Protein AF-A0A7C5TNS1-F1 (afdb_monomer_lite)

Secondary structure (DSSP, 8-state):
--HHHHHHHHHHHHHHT-HHHHHHHHHHHHHHS-GGG-STT-HHHHHHHHHHHHHHHHTT-HHHHHHHHHHHHHH-TT-HHHHHHHHHHHHHTT-HHHHHHHHHHHHHHHHHS-TTTGGG-GGGSHHHHHHIIIIIHHHHHHH-TTHHHHHHHHHHHHHHSTT-HHHHHHHHHHHHHHHHHHHHHHHHHTSS----------------

Foldseek 3Di:
DDLVVLLVQLVVCLVVVVLVSSVVSLVVNVVVQDPVNCALVNLSNLSSLLSVLSSCVSVVVLVSSVVSLVSSCVRPVLQQSSLVSQLVSCVVVVNLVSNLVSLLSNLVSLVVDDPVCLVSHPCSDPVNNCCSLPPSNLVSLVSDPCNVVVLVVLVVVCVVVPPPVSSVSNNVSSVVSVVVVVVVVVVVVPPPDDDDDDDDDDDDDDDD

Radius of gyration: 25.77 Å; chains: 1; bounding box: 95×26×64 Å

Sequence (208 aa):
MDVSANLDTAQLYLNTGLLERAAEYLDAVEEAVPEEARGAANAEWLRWLALRARLDLMREDRAACAARIGEGLALAPQHVDLLFLRTLIYWDCARPDEMFVSLLAYLGAVAATPPGEASRYEYASPAVVRDALETLLPAAYRAAPSRAAFREAVEQAARRARGNELFATVLALLERIDRAEAEKGEADGTGGAAAVSGNAAGGDGEDG

Structure (mmCIF, N/CA/C/O backbone):
data_AF-A0A7C5TNS1-F1
#
_entry.id   AF-A0A7C5TNS1-F1
#
loop_
_atom_site.group_PDB
_atom_site.id
_atom_site.type_symbol
_atom_site.label_atom_id
_atom_site.label_alt_id
_atom_site.label_comp_id
_atom_site.label_asym_id
_atom_site.label_entity_id
_atom_site.label_seq_id
_atom_site.pdbx_PDB_ins_code
_atom_site.Cartn_x
_atom_site.Cartn_y
_atom_site.Cartn_z
_atom_site.occupancy
_atom_site.B_iso_or_equiv
_atom_site.auth_seq_id
_atom_site.auth_comp_id
_atom_site.auth_asym_id
_atom_site.auth_atom_id
_atom_site.pdbx_PDB_model_num
ATOM 1 N N . MET A 1 1 ? 17.279 3.022 -23.909 1.00 71.50 1 MET A N 1
ATOM 2 C CA . MET A 1 1 ? 16.071 3.677 -23.372 1.00 71.50 1 MET A CA 1
ATOM 3 C C . MET A 1 1 ? 16.353 3.987 -21.912 1.00 71.50 1 MET A C 1
ATOM 5 O O . MET A 1 1 ? 16.981 3.154 -21.274 1.00 71.50 1 MET A O 1
ATOM 9 N N . ASP A 1 2 ? 15.998 5.173 -21.423 1.00 91.44 2 ASP A N 1
ATOM 10 C CA . ASP A 1 2 ? 16.212 5.540 -20.018 1.00 91.44 2 ASP A CA 1
ATOM 11 C C . ASP A 1 2 ? 14.988 5.108 -19.195 1.00 91.44 2 ASP A C 1
ATOM 13 O O . ASP A 1 2 ? 13.912 5.698 -19.312 1.00 91.44 2 ASP A O 1
ATOM 17 N N . VAL A 1 3 ? 15.142 4.021 -18.434 1.00 94.81 3 VAL A N 1
ATOM 18 C CA . VAL A 1 3 ? 14.065 3.415 -17.638 1.00 94.81 3 VAL A CA 1
ATOM 19 C C . VAL A 1 3 ? 13.592 4.376 -16.547 1.00 94.81 3 VAL A C 1
ATOM 21 O O . VAL A 1 3 ? 12.390 4.618 -16.426 1.00 94.81 3 VAL A O 1
ATOM 24 N N . SER A 1 4 ? 14.524 4.979 -15.806 1.00 94.81 4 SER A N 1
ATOM 25 C CA . SER A 1 4 ? 14.220 5.934 -14.739 1.00 94.81 4 SER A CA 1
ATOM 26 C C . SER A 1 4 ? 13.422 7.132 -15.258 1.00 94.81 4 SER A C 1
ATOM 28 O O . SER A 1 4 ? 12.390 7.478 -14.679 1.00 94.81 4 SER A O 1
ATOM 30 N N . ALA A 1 5 ? 13.841 7.733 -16.377 1.00 96.00 5 ALA A N 1
ATOM 31 C CA . ALA A 1 5 ? 13.141 8.879 -16.960 1.00 96.00 5 ALA A CA 1
ATOM 32 C C . ALA A 1 5 ? 11.714 8.531 -17.424 1.00 96.00 5 ALA A C 1
ATOM 34 O O . ALA A 1 5 ? 10.786 9.336 -17.276 1.00 96.00 5 ALA A O 1
ATOM 35 N N . ASN A 1 6 ? 11.512 7.321 -17.956 1.00 97.12 6 ASN A N 1
ATOM 36 C CA . ASN A 1 6 ? 10.182 6.858 -18.342 1.00 97.12 6 ASN A CA 1
ATOM 37 C C . ASN A 1 6 ? 9.279 6.618 -17.126 1.00 97.12 6 ASN A C 1
ATOM 39 O O . ASN A 1 6 ? 8.108 6.989 -17.168 1.00 97.12 6 ASN A O 1
ATOM 43 N N . LEU A 1 7 ? 9.812 6.066 -16.031 1.00 97.56 7 LEU A N 1
ATOM 44 C CA . LEU A 1 7 ? 9.066 5.891 -14.778 1.00 97.56 7 LEU A CA 1
ATOM 45 C C . LEU A 1 7 ? 8.670 7.235 -14.154 1.00 97.56 7 LEU A C 1
ATOM 47 O O . LEU A 1 7 ? 7.531 7.393 -13.714 1.00 97.56 7 LEU A O 1
ATOM 51 N N . ASP A 1 8 ? 9.569 8.222 -14.164 1.00 96.62 8 ASP A N 1
ATOM 52 C CA . ASP A 1 8 ? 9.268 9.584 -13.706 1.00 96.62 8 ASP A CA 1
ATOM 53 C C . ASP A 1 8 ? 8.165 10.238 -14.550 1.00 96.62 8 ASP A C 1
ATOM 55 O O . ASP A 1 8 ? 7.247 10.870 -14.021 1.00 96.62 8 ASP A O 1
ATOM 59 N N . THR A 1 9 ? 8.209 10.035 -15.868 1.00 97.56 9 THR A N 1
ATOM 60 C CA . THR A 1 9 ? 7.196 10.562 -16.791 1.00 97.56 9 THR A CA 1
ATOM 61 C C . THR A 1 9 ? 5.844 9.868 -16.604 1.00 97.56 9 THR A C 1
ATOM 63 O O . THR A 1 9 ? 4.811 10.536 -16.520 1.00 97.56 9 THR A O 1
ATOM 66 N N . ALA A 1 10 ? 5.830 8.540 -16.462 1.00 98.00 10 ALA A N 1
ATOM 67 C CA . ALA A 1 10 ? 4.616 7.780 -16.175 1.00 98.00 10 ALA A CA 1
ATOM 68 C C . ALA A 1 10 ? 3.966 8.233 -14.860 1.00 98.00 10 ALA A C 1
ATOM 70 O O . ALA A 1 10 ? 2.765 8.496 -14.819 1.00 98.00 10 ALA A O 1
ATOM 71 N N . GLN A 1 11 ? 4.765 8.397 -13.802 1.00 97.31 11 GLN A N 1
ATOM 72 C CA . GLN A 1 11 ? 4.318 8.927 -12.514 1.00 97.31 11 GLN A CA 1
ATOM 73 C C . GLN A 1 11 ? 3.658 10.306 -12.657 1.00 97.31 11 GLN A C 1
ATOM 75 O O . GLN A 1 11 ? 2.584 10.541 -12.098 1.00 97.31 11 GLN A O 1
ATOM 80 N N . LEU A 1 12 ? 4.281 11.222 -13.406 1.00 97.50 12 LEU A N 1
ATOM 81 C CA . LEU A 1 12 ? 3.727 12.552 -13.661 1.00 97.50 12 LEU A CA 1
ATOM 82 C C . LEU A 1 12 ? 2.357 12.468 -14.353 1.00 97.50 12 LEU A C 1
ATOM 84 O O . LEU A 1 12 ? 1.420 13.180 -13.978 1.00 97.50 12 LEU A O 1
ATOM 88 N N . TYR A 1 13 ? 2.213 11.579 -15.335 1.00 98.38 13 TYR A N 1
ATOM 89 C CA . TYR A 1 13 ? 0.940 11.373 -16.020 1.00 98.38 13 TYR A CA 1
ATOM 90 C C . TYR A 1 13 ? -0.129 10.740 -15.129 1.00 98.38 13 TYR A C 1
ATOM 92 O O . TYR A 1 13 ? -1.273 11.193 -15.156 1.00 98.38 13 TYR A O 1
ATOM 100 N N . LEU A 1 14 ? 0.230 9.791 -14.261 1.00 97.94 14 LEU A N 1
ATOM 101 C CA . LEU A 1 14 ? -0.689 9.257 -13.248 1.00 97.94 14 LEU A CA 1
ATOM 102 C C . LEU A 1 14 ? -1.165 10.346 -12.279 1.00 97.94 14 LEU A C 1
ATOM 104 O O . LEU A 1 14 ? -2.349 10.413 -11.956 1.00 97.94 14 LEU A O 1
ATOM 108 N N . ASN A 1 15 ? -0.271 11.244 -11.859 1.00 96.06 15 ASN A N 1
ATOM 109 C CA . ASN A 1 15 ? -0.605 12.356 -10.964 1.00 96.06 15 ASN A CA 1
ATOM 110 C C . ASN A 1 15 ? -1.524 13.404 -11.607 1.00 96.06 15 ASN A C 1
ATOM 112 O O . ASN A 1 15 ? -2.223 14.122 -10.897 1.00 96.06 15 ASN A O 1
ATOM 116 N N . THR A 1 16 ? -1.543 13.485 -12.938 1.00 96.75 16 THR A N 1
ATOM 117 C CA . THR A 1 16 ? -2.383 14.421 -13.703 1.00 96.75 16 THR A CA 1
ATOM 118 C C . THR A 1 16 ? -3.607 13.757 -14.340 1.00 96.75 16 THR A C 1
ATOM 120 O O . THR A 1 16 ? -4.383 14.429 -15.015 1.00 96.75 16 THR A O 1
ATOM 123 N N . GLY A 1 17 ? -3.810 12.453 -14.117 1.00 96.69 17 GLY A N 1
ATOM 124 C CA . GLY A 1 17 ? -4.947 11.693 -14.647 1.00 96.69 17 GLY A CA 1
ATOM 125 C C . GLY A 1 17 ? -4.843 11.326 -16.133 1.00 96.69 17 GLY A C 1
ATOM 126 O O . GLY A 1 17 ? -5.815 10.854 -16.717 1.00 96.69 17 GLY A O 1
ATOM 127 N N . LEU A 1 18 ? -3.680 11.506 -16.763 1.00 98.00 18 LEU A N 1
ATOM 128 C CA . LEU A 1 18 ? -3.440 11.167 -18.169 1.00 98.00 18 LEU A CA 1
ATOM 129 C C . LEU A 1 18 ? -3.092 9.675 -18.322 1.00 98.00 18 LEU A C 1
ATOM 131 O O . LEU A 1 18 ? -1.967 9.312 -18.660 1.00 98.00 18 LEU A O 1
ATOM 135 N N . LEU A 1 19 ? -4.071 8.804 -18.063 1.00 98.31 19 LEU A N 1
ATOM 136 C CA . LEU A 1 19 ? -3.864 7.356 -17.900 1.00 98.31 19 LEU A CA 1
ATOM 137 C C . LEU A 1 19 ? -3.276 6.660 -19.135 1.00 98.31 19 LEU A C 1
ATOM 139 O O . LEU A 1 19 ? -2.367 5.848 -18.995 1.00 98.31 19 LEU A O 1
ATOM 143 N N . GLU A 1 20 ? -3.736 7.006 -20.340 1.00 98.19 20 GLU A N 1
ATOM 144 C CA . GLU A 1 20 ? -3.205 6.416 -21.580 1.00 98.19 20 GLU A CA 1
ATOM 145 C C . GLU A 1 20 ? -1.739 6.786 -21.806 1.00 98.19 20 GLU A C 1
ATOM 147 O O . GLU A 1 20 ? -0.927 5.941 -22.168 1.00 98.19 20 GLU A O 1
ATOM 152 N N . ARG A 1 21 ? -1.366 8.033 -21.497 1.00 98.19 21 ARG A N 1
ATOM 153 C CA . ARG A 1 21 ? 0.033 8.467 -21.572 1.00 98.19 21 ARG A CA 1
ATOM 154 C C . ARG A 1 21 ? 0.885 7.765 -20.529 1.00 98.19 21 ARG A C 1
ATOM 156 O O . ARG A 1 21 ? 1.988 7.344 -20.839 1.00 98.19 21 ARG A O 1
ATOM 163 N N . ALA A 1 22 ? 0.386 7.586 -19.308 1.00 98.44 22 ALA A N 1
ATOM 164 C CA . ALA A 1 22 ? 1.097 6.787 -18.316 1.00 98.44 22 ALA A CA 1
ATOM 165 C C . ALA A 1 22 ? 1.314 5.341 -18.798 1.00 98.44 22 ALA A C 1
ATOM 167 O O . ALA A 1 22 ? 2.407 4.804 -18.629 1.00 98.44 22 ALA A O 1
ATOM 168 N N . ALA A 1 23 ? 0.301 4.735 -19.427 1.00 98.44 23 ALA A N 1
ATOM 169 C CA . ALA A 1 23 ? 0.382 3.380 -19.963 1.00 98.44 23 ALA A CA 1
ATOM 170 C C . ALA A 1 23 ? 1.487 3.242 -21.019 1.00 98.44 23 ALA A C 1
ATOM 172 O O . ALA A 1 23 ? 2.328 2.363 -2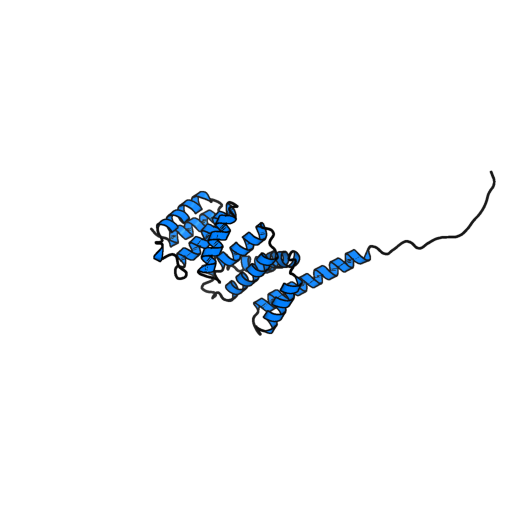0.866 1.00 98.44 23 ALA A O 1
ATOM 173 N N . GLU A 1 24 ? 1.547 4.154 -21.999 1.00 98.25 24 GLU A N 1
ATOM 174 C CA . GLU A 1 24 ? 2.569 4.165 -23.063 1.00 98.25 24 GLU A CA 1
ATOM 175 C C . GLU A 1 24 ? 4.001 4.106 -22.496 1.00 98.25 24 GLU A C 1
ATOM 177 O O . GLU A 1 24 ? 4.841 3.338 -22.964 1.00 98.25 24 GLU A O 1
ATOM 182 N N . TYR A 1 25 ? 4.287 4.891 -21.453 1.00 98.31 25 TYR A N 1
ATOM 183 C CA . TYR A 1 25 ? 5.618 4.930 -20.838 1.00 98.31 25 TYR A CA 1
ATOM 184 C C . TYR A 1 25 ? 5.907 3.703 -19.969 1.00 98.31 25 TYR A C 1
ATOM 186 O O . TYR A 1 25 ? 7.050 3.251 -19.913 1.00 98.31 25 TYR A O 1
ATOM 194 N N . LEU A 1 26 ? 4.891 3.150 -19.301 1.00 98.38 26 LEU A N 1
ATOM 195 C CA . LEU A 1 26 ? 5.037 1.909 -18.541 1.00 98.38 26 LEU A CA 1
ATOM 196 C C . LEU A 1 26 ? 5.244 0.703 -19.465 1.00 98.38 26 LEU A C 1
ATOM 198 O O . LEU A 1 26 ? 6.058 -0.154 -19.136 1.00 98.38 26 LEU A O 1
ATOM 202 N N . ASP A 1 27 ? 4.571 0.652 -20.613 1.00 98.25 27 ASP A N 1
ATOM 203 C CA . ASP A 1 27 ? 4.766 -0.404 -21.614 1.00 98.25 27 ASP A CA 1
ATOM 204 C C . ASP A 1 27 ? 6.201 -0.347 -22.168 1.00 98.25 27 ASP A C 1
ATOM 206 O O . ASP A 1 27 ? 6.898 -1.358 -22.207 1.00 98.25 27 ASP A O 1
ATOM 210 N N . ALA A 1 28 ? 6.704 0.857 -22.468 1.00 97.38 28 ALA A N 1
ATOM 211 C CA . ALA A 1 28 ? 8.086 1.054 -22.906 1.00 97.38 28 ALA A CA 1
ATOM 212 C C . ALA A 1 28 ? 9.122 0.584 -21.862 1.00 97.38 28 ALA A C 1
ATOM 214 O O . ALA A 1 28 ? 10.146 0.004 -22.219 1.00 97.38 28 ALA A O 1
ATOM 215 N N . VAL A 1 29 ? 8.871 0.815 -20.566 1.00 97.56 29 VAL A N 1
ATOM 216 C CA . VAL A 1 29 ? 9.730 0.288 -19.488 1.00 97.56 29 VAL A CA 1
ATOM 217 C C . VAL A 1 29 ? 9.697 -1.236 -19.456 1.00 97.56 29 VAL A C 1
ATOM 219 O O . VAL A 1 29 ? 10.753 -1.856 -19.350 1.00 97.56 29 VAL A O 1
ATOM 222 N N . GLU A 1 30 ? 8.515 -1.842 -19.565 1.00 96.94 30 GLU A N 1
ATOM 223 C CA . GLU A 1 30 ? 8.377 -3.298 -19.559 1.00 96.94 30 GLU A CA 1
ATOM 224 C C . GLU A 1 30 ? 9.150 -3.942 -20.719 1.00 96.94 30 GLU A C 1
ATOM 226 O O . GLU A 1 30 ? 9.887 -4.905 -20.503 1.00 96.94 30 GLU A O 1
ATOM 231 N N . GLU A 1 31 ? 9.054 -3.380 -21.925 1.00 96.62 31 GLU A N 1
ATOM 232 C CA . GLU A 1 31 ? 9.814 -3.829 -23.099 1.00 96.62 31 GLU A CA 1
ATOM 233 C C . GLU A 1 31 ? 11.334 -3.674 -22.922 1.00 96.62 31 GLU A C 1
ATOM 235 O O . GLU A 1 31 ? 12.111 -4.477 -23.441 1.00 96.62 31 GLU A O 1
ATOM 240 N N . ALA A 1 32 ? 11.773 -2.641 -22.198 1.00 96.06 32 ALA A N 1
ATOM 241 C CA . ALA A 1 32 ? 13.188 -2.349 -21.993 1.00 96.06 32 ALA A CA 1
ATOM 242 C C . ALA A 1 32 ? 13.845 -3.184 -20.883 1.00 96.06 32 ALA A C 1
ATOM 244 O O . ALA A 1 32 ? 15.064 -3.373 -20.921 1.00 96.06 32 ALA A O 1
ATOM 245 N N . VAL A 1 33 ? 13.079 -3.660 -19.894 1.00 96.06 33 VAL A N 1
ATOM 246 C CA . VAL A 1 33 ? 13.599 -4.465 -18.779 1.00 96.06 33 VAL A CA 1
ATOM 247 C C . VAL A 1 33 ? 13.515 -5.958 -19.133 1.00 96.06 33 VAL A C 1
ATOM 249 O O . VAL A 1 33 ? 12.411 -6.519 -19.163 1.00 96.06 33 VAL A O 1
ATOM 252 N N . PRO A 1 34 ? 14.660 -6.633 -19.366 1.00 95.38 34 PRO A N 1
ATOM 253 C CA . PRO A 1 34 ? 14.675 -8.049 -19.721 1.00 95.38 34 PRO A CA 1
ATOM 254 C C . PRO A 1 34 ? 14.168 -8.905 -18.558 1.00 95.38 34 PRO A C 1
ATOM 256 O O . PRO A 1 34 ? 14.322 -8.529 -17.394 1.00 95.38 34 PRO A O 1
ATOM 259 N N . GLU A 1 35 ? 13.570 -10.056 -18.866 1.00 94.69 35 GLU A N 1
ATOM 260 C CA . GLU A 1 35 ? 12.901 -10.916 -17.882 1.00 94.69 35 GLU A CA 1
ATOM 261 C C . GLU A 1 35 ? 13.834 -11.330 -16.734 1.00 94.69 35 GLU A C 1
ATOM 263 O O . GLU A 1 35 ? 13.442 -11.313 -15.570 1.00 94.69 35 GLU A O 1
ATOM 268 N N . GLU A 1 36 ? 15.113 -11.572 -17.025 1.00 95.50 36 GLU A N 1
ATOM 269 C CA . GLU A 1 36 ? 16.121 -11.955 -16.032 1.00 95.50 36 GLU A CA 1
ATOM 270 C C . GLU A 1 36 ? 16.438 -10.832 -15.031 1.00 95.50 36 GLU A C 1
ATOM 272 O O . GLU A 1 36 ? 16.953 -11.091 -13.942 1.00 95.50 36 GLU A O 1
ATOM 277 N N . ALA A 1 37 ? 16.134 -9.579 -15.384 1.00 94.94 37 ALA A N 1
ATOM 278 C CA . ALA A 1 37 ? 16.303 -8.414 -14.523 1.00 94.94 37 ALA A CA 1
ATOM 279 C C . ALA A 1 37 ? 15.031 -8.057 -13.730 1.00 94.94 37 ALA A C 1
ATOM 281 O O . ALA A 1 37 ? 15.069 -7.133 -12.912 1.00 94.94 37 ALA A O 1
ATOM 282 N N . ARG A 1 38 ? 13.911 -8.765 -13.936 1.00 96.25 38 ARG A N 1
ATOM 283 C CA . ARG A 1 38 ? 12.618 -8.533 -13.263 1.00 96.25 38 ARG A CA 1
ATOM 284 C C . ARG A 1 38 ? 12.574 -9.209 -11.892 1.00 96.25 38 ARG A C 1
ATOM 286 O O . ARG A 1 38 ? 11.846 -10.168 -11.661 1.00 96.25 38 ARG A O 1
ATOM 293 N N . GLY A 1 39 ? 13.401 -8.729 -10.968 1.00 95.06 39 GLY A N 1
ATOM 294 C CA . GLY A 1 39 ? 13.560 -9.341 -9.647 1.00 95.06 39 GLY A CA 1
ATOM 295 C C . GLY A 1 39 ? 13.634 -8.340 -8.501 1.00 95.06 39 GLY A C 1
ATOM 296 O O . GLY A 1 39 ? 13.702 -7.131 -8.701 1.00 95.06 39 GLY A O 1
ATOM 297 N N . ALA A 1 40 ? 13.688 -8.866 -7.275 1.00 94.31 40 ALA A N 1
ATOM 298 C CA . ALA A 1 40 ? 13.693 -8.080 -6.037 1.00 94.31 40 ALA A CA 1
ATOM 299 C C . ALA A 1 40 ? 14.871 -7.092 -5.912 1.00 94.31 40 ALA A C 1
ATOM 301 O O . ALA A 1 40 ? 14.770 -6.098 -5.200 1.00 94.31 40 ALA A O 1
ATOM 302 N N . ALA A 1 41 ? 15.990 -7.354 -6.595 1.00 94.38 41 ALA A N 1
ATOM 303 C CA . ALA A 1 41 ? 17.153 -6.466 -6.603 1.00 94.38 41 ALA A CA 1
ATOM 304 C C . ALA A 1 41 ? 16.992 -5.259 -7.548 1.00 94.38 41 ALA A C 1
ATOM 306 O O . ALA A 1 41 ? 17.789 -4.324 -7.486 1.00 94.38 41 ALA A O 1
ATOM 307 N N . ASN A 1 42 ? 15.986 -5.273 -8.427 1.00 96.12 42 ASN A N 1
ATOM 308 C CA . ASN A 1 42 ? 15.753 -4.219 -9.400 1.00 96.12 42 ASN A CA 1
ATOM 309 C C . ASN A 1 42 ? 14.696 -3.234 -8.881 1.00 96.12 42 ASN A C 1
ATOM 311 O O . ASN A 1 42 ? 13.490 -3.450 -9.009 1.00 96.12 42 ASN A O 1
ATOM 315 N N . ALA A 1 43 ? 15.164 -2.128 -8.303 1.00 94.12 43 ALA A N 1
ATOM 316 C CA . ALA A 1 43 ? 14.294 -1.085 -7.765 1.00 94.12 43 ALA A CA 1
ATOM 317 C C . ALA A 1 43 ? 13.404 -0.431 -8.838 1.00 94.12 43 ALA A C 1
ATOM 319 O O . ALA A 1 43 ? 12.270 -0.063 -8.542 1.00 94.12 43 ALA A O 1
ATOM 320 N N . GLU A 1 44 ? 13.881 -0.313 -10.081 1.00 95.94 44 GLU A N 1
ATOM 321 C CA . GLU A 1 44 ? 13.088 0.239 -11.185 1.00 95.94 44 GLU A CA 1
ATOM 322 C C . GLU A 1 44 ? 11.941 -0.699 -11.569 1.00 95.94 44 GLU A C 1
ATOM 324 O O . GLU A 1 44 ? 10.831 -0.233 -11.816 1.00 95.94 44 GLU A O 1
ATOM 329 N N . TRP A 1 45 ? 12.171 -2.015 -11.541 1.00 97.50 45 TRP A N 1
ATOM 330 C CA . TRP A 1 45 ? 11.117 -3.007 -11.770 1.00 97.50 45 TRP A CA 1
ATOM 331 C C . TRP A 1 45 ? 10.058 -2.996 -10.662 1.00 97.50 45 TRP A C 1
ATOM 333 O O . TRP A 1 45 ? 8.861 -2.997 -10.939 1.00 97.50 45 TRP A O 1
ATOM 343 N N . LEU A 1 46 ? 10.478 -2.921 -9.396 1.00 97.56 46 LEU A N 1
ATOM 344 C CA . LEU A 1 46 ? 9.541 -2.811 -8.271 1.00 97.56 46 LEU A CA 1
ATOM 345 C C . LEU A 1 46 ? 8.719 -1.515 -8.341 1.00 97.56 46 LEU A C 1
ATOM 347 O O . LEU A 1 46 ? 7.507 -1.530 -8.112 1.00 97.56 46 LEU A O 1
ATOM 351 N N . ARG A 1 47 ? 9.354 -0.405 -8.737 1.00 97.38 47 ARG A N 1
ATOM 352 C CA . ARG A 1 47 ? 8.666 0.862 -9.002 1.00 97.38 47 ARG A CA 1
ATOM 353 C C . ARG A 1 47 ? 7.694 0.737 -10.175 1.00 97.38 47 ARG A C 1
ATOM 355 O O . ARG A 1 47 ? 6.567 1.211 -10.067 1.00 97.38 47 ARG A O 1
ATOM 362 N N . TRP A 1 48 ? 8.085 0.075 -11.263 1.00 98.12 48 TRP A N 1
ATOM 363 C CA . TRP A 1 48 ? 7.195 -0.207 -12.391 1.00 98.12 48 TRP A CA 1
ATOM 364 C C . TRP A 1 48 ? 5.952 -0.986 -11.947 1.00 98.12 48 TRP A C 1
ATOM 366 O O . TRP A 1 48 ? 4.839 -0.566 -12.261 1.00 98.12 48 TRP A O 1
ATOM 376 N N . LEU A 1 49 ? 6.118 -2.048 -11.148 1.00 98.50 49 LEU A N 1
ATOM 377 C CA . LEU A 1 49 ? 5.002 -2.831 -10.605 1.00 98.50 49 LEU A CA 1
ATOM 378 C C . LEU A 1 49 ? 4.040 -1.958 -9.792 1.00 98.50 49 LEU A C 1
ATOM 380 O O . LEU A 1 49 ? 2.826 -2.060 -9.966 1.00 98.50 49 LEU A O 1
ATOM 384 N N . ALA A 1 50 ? 4.566 -1.069 -8.944 1.00 98.44 50 ALA A N 1
ATOM 385 C CA . ALA A 1 50 ? 3.750 -0.151 -8.153 1.00 98.44 50 ALA A CA 1
ATOM 386 C C . ALA A 1 50 ? 2.974 0.846 -9.033 1.00 98.44 50 ALA A C 1
ATOM 388 O O . ALA A 1 50 ? 1.762 1.001 -8.871 1.00 98.44 50 ALA A O 1
ATOM 389 N N . LEU A 1 51 ? 3.633 1.481 -10.008 1.00 98.50 51 LEU A N 1
ATOM 390 C CA . LEU A 1 51 ? 2.979 2.430 -10.918 1.00 98.50 51 LEU A CA 1
ATOM 391 C C . LEU A 1 51 ? 1.949 1.755 -11.818 1.00 9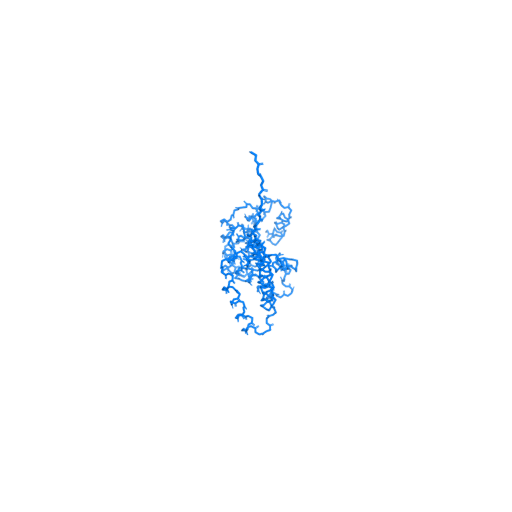8.50 51 LEU A C 1
ATOM 393 O O . LEU A 1 51 ? 0.875 2.312 -12.052 1.00 98.50 51 LEU A O 1
ATOM 397 N N . ARG A 1 52 ? 2.242 0.544 -12.297 1.00 98.50 52 ARG A N 1
ATOM 398 C CA . ARG A 1 52 ? 1.308 -0.221 -13.117 1.00 98.50 52 ARG A CA 1
ATOM 399 C C . ARG A 1 52 ? 0.097 -0.663 -12.301 1.00 98.50 52 ARG A C 1
ATOM 401 O O . ARG A 1 52 ? -1.021 -0.416 -12.735 1.00 98.50 52 ARG A O 1
ATOM 408 N N . ALA A 1 53 ? 0.302 -1.178 -11.088 1.00 98.56 53 ALA A N 1
ATOM 409 C CA . ALA A 1 53 ? -0.796 -1.498 -10.177 1.00 98.56 53 ALA A CA 1
ATOM 410 C C . ALA A 1 53 ? -1.668 -0.271 -9.867 1.00 98.56 53 ALA A C 1
ATOM 412 O O . ALA A 1 53 ? -2.894 -0.377 -9.831 1.00 98.56 53 ALA A O 1
ATOM 413 N N . ARG A 1 54 ? -1.064 0.908 -9.682 1.00 98.31 54 ARG A N 1
ATOM 414 C CA . ARG A 1 54 ? -1.811 2.160 -9.519 1.00 98.31 54 ARG A CA 1
ATOM 415 C C . ARG A 1 54 ? -2.625 2.510 -10.765 1.00 98.31 54 ARG A C 1
ATOM 417 O O . ARG A 1 54 ? -3.783 2.892 -10.625 1.00 98.31 54 ARG A O 1
ATOM 424 N N . LEU A 1 55 ? -2.049 2.392 -11.962 1.00 98.56 55 LEU A N 1
ATOM 425 C CA . LEU A 1 55 ? -2.769 2.624 -13.217 1.00 98.56 55 LEU A CA 1
ATOM 426 C C . LEU A 1 55 ? -4.013 1.732 -13.310 1.00 98.56 55 LEU A C 1
ATOM 428 O O . LEU A 1 55 ? -5.095 2.227 -13.615 1.00 98.56 55 LEU A O 1
ATOM 432 N N . ASP A 1 56 ? -3.876 0.443 -13.001 1.00 98.31 56 ASP A N 1
ATOM 433 C CA . ASP A 1 56 ? -5.007 -0.489 -13.007 1.00 98.31 56 ASP A CA 1
ATOM 434 C C . ASP A 1 56 ? -6.050 -0.127 -11.952 1.00 98.31 56 ASP A C 1
ATOM 436 O O . ASP A 1 56 ? -7.246 -0.164 -12.227 1.00 98.31 56 ASP A O 1
ATOM 440 N N . LEU A 1 57 ? -5.610 0.290 -10.758 1.00 97.31 57 LEU A N 1
ATOM 441 C CA . LEU A 1 57 ? -6.505 0.777 -9.712 1.00 97.31 57 LEU A CA 1
ATOM 4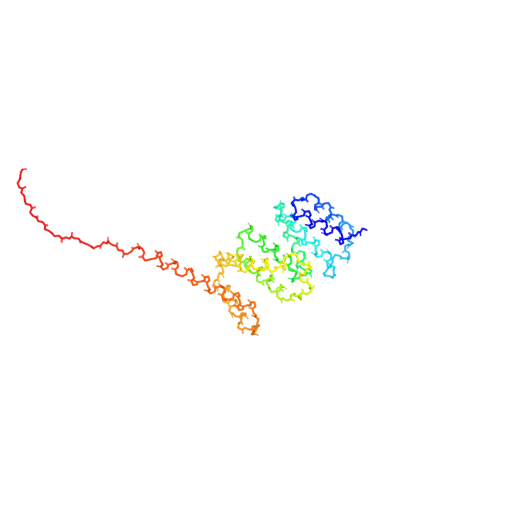42 C C . LEU A 1 57 ? -7.325 1.980 -10.207 1.00 97.31 57 LEU A C 1
ATOM 444 O O . LEU A 1 57 ? -8.534 2.027 -9.985 1.00 97.31 57 LEU A O 1
ATOM 448 N N . MET A 1 58 ? -6.689 2.928 -10.901 1.00 96.94 58 MET A N 1
ATOM 449 C CA . MET A 1 58 ? -7.349 4.107 -11.477 1.00 96.94 58 MET A CA 1
ATOM 450 C C . MET A 1 58 ? -8.267 3.768 -12.659 1.00 96.94 58 MET A C 1
ATOM 452 O O . MET A 1 58 ? -9.217 4.501 -12.912 1.00 96.94 58 MET A O 1
ATOM 456 N N . ARG A 1 59 ? -8.000 2.667 -13.369 1.00 97.19 59 ARG A N 1
ATOM 457 C CA . ARG A 1 59 ? -8.859 2.117 -14.433 1.00 97.19 59 ARG A CA 1
ATOM 458 C C . ARG A 1 59 ? -9.943 1.168 -13.916 1.00 97.19 59 ARG A C 1
ATOM 460 O O . ARG A 1 59 ? -10.663 0.589 -14.721 1.00 97.19 59 ARG A O 1
ATOM 467 N N . GLU A 1 60 ? -10.034 0.990 -12.599 1.00 96.06 60 GLU A N 1
ATOM 468 C CA . GLU A 1 60 ? -10.949 0.047 -11.943 1.00 96.06 60 GLU A CA 1
ATOM 469 C C . GLU A 1 60 ? -10.710 -1.433 -12.320 1.00 96.06 60 GLU A C 1
ATOM 471 O O . GLU A 1 60 ? -11.527 -2.302 -12.020 1.00 96.06 60 GLU A O 1
ATOM 476 N N . ASP A 1 61 ? -9.542 -1.768 -12.881 1.00 97.06 61 ASP A N 1
ATOM 477 C CA . ASP A 1 61 ? -9.133 -3.151 -13.144 1.00 97.06 61 ASP A CA 1
ATOM 478 C C . ASP A 1 61 ? -8.533 -3.780 -11.878 1.00 97.06 61 ASP A C 1
ATOM 480 O O . ASP A 1 61 ? -7.319 -3.863 -11.664 1.00 97.06 61 ASP A O 1
ATOM 484 N N . ARG A 1 62 ? -9.424 -4.210 -10.981 1.00 95.94 62 ARG A N 1
ATOM 485 C CA . ARG A 1 62 ? -9.050 -4.793 -9.684 1.00 95.94 62 ARG A CA 1
ATOM 486 C C . ARG A 1 62 ? -8.272 -6.097 -9.816 1.00 95.94 62 ARG A C 1
ATOM 488 O O . ARG A 1 62 ? -7.395 -6.355 -8.994 1.00 95.94 62 ARG A O 1
ATOM 495 N N . ALA A 1 63 ? -8.571 -6.911 -10.827 1.00 96.88 63 ALA A N 1
ATOM 496 C CA . ALA A 1 63 ? -7.902 -8.192 -11.020 1.00 96.88 63 ALA A CA 1
ATOM 497 C C . ALA A 1 63 ? -6.435 -7.982 -11.406 1.00 96.88 63 ALA A C 1
ATOM 499 O O . ALA A 1 63 ? -5.541 -8.566 -10.788 1.00 96.88 63 ALA A O 1
ATOM 500 N N . ALA A 1 64 ? -6.184 -7.101 -12.374 1.00 97.75 64 ALA A N 1
ATOM 501 C CA . ALA A 1 64 ? -4.835 -6.824 -12.836 1.00 97.75 64 ALA A CA 1
ATOM 502 C C . ALA A 1 64 ? -4.019 -6.045 -11.787 1.00 97.75 64 ALA A C 1
ATOM 504 O O . ALA A 1 64 ? -2.851 -6.362 -11.548 1.00 97.75 64 ALA A O 1
ATOM 505 N N . CYS A 1 65 ? -4.664 -5.114 -11.072 1.00 98.38 65 CYS A N 1
ATOM 506 C CA . CYS A 1 65 ? -4.077 -4.428 -9.921 1.00 98.38 65 CYS A CA 1
ATOM 507 C C . CYS A 1 65 ? -3.627 -5.426 -8.836 1.00 98.38 65 CYS A C 1
ATOM 509 O O . CYS A 1 65 ? -2.470 -5.410 -8.409 1.00 98.38 65 CYS A O 1
ATOM 511 N N . ALA A 1 66 ? -4.511 -6.347 -8.428 1.00 97.94 66 ALA A N 1
ATOM 512 C CA . ALA A 1 66 ? -4.203 -7.359 -7.418 1.00 97.94 66 ALA A CA 1
ATOM 513 C C . ALA A 1 66 ? -3.067 -8.296 -7.853 1.00 97.94 66 ALA A C 1
ATOM 515 O O . ALA A 1 66 ? -2.211 -8.629 -7.033 1.00 97.94 66 ALA A O 1
ATOM 516 N N . ALA A 1 67 ? -3.037 -8.699 -9.128 1.00 98.19 67 ALA A N 1
ATOM 517 C CA . ALA A 1 67 ? -1.987 -9.557 -9.670 1.00 98.19 67 ALA A CA 1
ATOM 518 C C . ALA A 1 67 ? -0.603 -8.895 -9.566 1.00 98.19 67 ALA A C 1
ATOM 520 O O . ALA A 1 67 ? 0.323 -9.501 -9.028 1.00 98.19 67 ALA A O 1
ATOM 521 N N . ARG A 1 68 ? -0.481 -7.627 -9.980 1.00 98.19 68 ARG A N 1
ATOM 522 C CA . ARG A 1 68 ? 0.782 -6.865 -9.917 1.00 98.19 68 ARG A CA 1
ATOM 523 C C . ARG A 1 68 ? 1.235 -6.587 -8.492 1.00 98.19 68 ARG A C 1
ATOM 525 O O . ARG A 1 68 ? 2.419 -6.707 -8.183 1.00 98.19 68 ARG A O 1
ATOM 532 N N . ILE A 1 69 ? 0.294 -6.269 -7.601 1.00 98.62 69 ILE A N 1
ATOM 533 C CA . ILE A 1 69 ? 0.575 -6.144 -6.165 1.00 98.62 69 ILE A CA 1
ATOM 534 C C . ILE A 1 69 ? 1.098 -7.470 -5.608 1.00 98.62 69 ILE A C 1
ATOM 536 O O . ILE A 1 69 ? 2.083 -7.479 -4.873 1.00 98.62 69 ILE A O 1
ATOM 540 N N . GLY A 1 70 ? 0.452 -8.588 -5.950 1.00 98.25 70 GLY A N 1
ATOM 541 C CA . GLY A 1 70 ? 0.859 -9.923 -5.518 1.00 98.25 70 GLY A CA 1
ATOM 542 C C . GLY A 1 70 ? 2.264 -10.286 -5.992 1.00 98.25 70 GLY A C 1
ATOM 543 O O . GLY A 1 70 ? 3.083 -10.713 -5.182 1.00 98.25 70 GLY A O 1
ATOM 544 N N . GLU A 1 71 ? 2.557 -10.055 -7.271 1.00 98.06 71 GLU A N 1
ATOM 545 C CA . GLU A 1 71 ? 3.885 -10.255 -7.857 1.00 98.06 71 GLU A CA 1
ATOM 546 C C . GLU A 1 71 ? 4.947 -9.423 -7.128 1.00 98.06 71 GLU A C 1
ATOM 548 O O . GLU A 1 71 ? 5.935 -9.960 -6.623 1.00 98.06 71 GLU A O 1
ATOM 553 N N . GLY A 1 72 ? 4.719 -8.117 -6.992 1.00 98.06 72 GLY A N 1
ATOM 554 C CA . GLY A 1 72 ? 5.687 -7.227 -6.363 1.00 98.06 72 GLY A CA 1
ATOM 555 C C . GLY A 1 72 ? 5.915 -7.527 -4.884 1.00 98.06 72 GLY A C 1
ATOM 556 O O . GLY A 1 72 ? 7.055 -7.497 -4.428 1.00 98.06 72 GLY A O 1
ATOM 557 N N . LEU A 1 73 ? 4.870 -7.881 -4.131 1.00 98.31 73 LEU A N 1
ATOM 558 C CA . LEU A 1 73 ? 5.011 -8.257 -2.720 1.00 98.31 73 LEU A CA 1
ATOM 559 C C . LEU A 1 73 ? 5.616 -9.654 -2.528 1.00 98.31 73 LEU A C 1
ATOM 561 O O . LEU A 1 73 ? 6.198 -9.907 -1.475 1.00 98.31 73 LEU A O 1
ATOM 565 N N . ALA A 1 74 ? 5.525 -10.548 -3.517 1.00 98.19 74 ALA A N 1
ATOM 566 C CA . ALA A 1 74 ? 6.263 -11.810 -3.498 1.00 98.19 74 ALA A CA 1
ATOM 567 C C . ALA A 1 74 ? 7.777 -11.580 -3.659 1.00 98.19 74 ALA A C 1
ATOM 569 O O . ALA A 1 74 ? 8.572 -12.277 -3.031 1.00 98.19 74 ALA A O 1
ATOM 570 N N . LEU A 1 75 ? 8.173 -10.577 -4.453 1.00 97.69 75 LEU A N 1
ATOM 571 C CA . LEU A 1 75 ? 9.572 -10.172 -4.625 1.00 97.69 75 LEU A CA 1
ATOM 572 C C . LEU A 1 75 ? 10.089 -9.337 -3.443 1.00 97.69 75 LEU A C 1
ATOM 574 O O . LEU A 1 75 ? 11.193 -9.562 -2.952 1.00 97.69 75 LEU A O 1
ATOM 578 N N . ALA A 1 76 ? 9.291 -8.375 -2.981 1.00 97.00 76 ALA A N 1
ATOM 579 C CA . ALA A 1 76 ? 9.648 -7.414 -1.945 1.00 97.00 76 ALA A CA 1
ATOM 580 C C . ALA A 1 76 ? 8.497 -7.257 -0.926 1.00 97.00 76 ALA A C 1
ATOM 582 O O . ALA A 1 76 ? 7.704 -6.316 -1.014 1.00 97.00 76 ALA A O 1
ATOM 583 N N . PRO A 1 77 ? 8.412 -8.135 0.095 1.00 96.94 77 PRO A N 1
ATOM 584 C CA . PRO A 1 77 ? 7.283 -8.172 1.037 1.00 96.94 77 PRO A CA 1
ATOM 585 C C . PRO A 1 77 ? 7.063 -6.897 1.860 1.00 96.94 77 PRO A C 1
ATOM 587 O O . PRO A 1 77 ? 5.980 -6.693 2.405 1.00 96.94 77 PRO A O 1
ATOM 590 N N . GLN A 1 78 ? 8.096 -6.059 1.976 1.00 95.38 78 GLN A N 1
ATOM 591 C CA . GLN A 1 78 ? 8.080 -4.800 2.726 1.00 95.38 78 GLN A CA 1
ATOM 592 C C . GLN A 1 78 ? 8.075 -3.569 1.805 1.00 95.38 78 GLN A C 1
ATOM 594 O O . GLN A 1 78 ? 8.388 -2.470 2.250 1.00 95.38 78 GLN A O 1
ATOM 599 N N . HIS A 1 79 ? 7.750 -3.725 0.518 1.00 97.06 79 HIS A N 1
ATOM 600 C CA . HIS A 1 79 ? 7.715 -2.592 -0.402 1.00 97.06 79 HIS A CA 1
ATOM 601 C C . HIS A 1 79 ? 6.562 -1.641 -0.056 1.00 97.06 79 HIS A C 1
ATOM 603 O O . HIS A 1 79 ? 5.387 -1.993 -0.192 1.00 97.06 79 HIS A O 1
ATOM 609 N N . VAL A 1 80 ? 6.906 -0.418 0.352 1.00 97.38 80 VAL A N 1
ATOM 610 C CA . VAL A 1 80 ? 5.967 0.563 0.919 1.00 97.38 80 VAL A CA 1
ATOM 611 C C . VAL A 1 80 ? 4.799 0.848 -0.025 1.00 97.38 80 VAL A C 1
ATOM 613 O O . VAL A 1 80 ? 3.643 0.704 0.375 1.00 97.38 80 VAL A O 1
ATOM 616 N N . ASP A 1 81 ? 5.080 1.171 -1.291 1.00 97.94 81 ASP A N 1
ATOM 617 C CA . ASP A 1 81 ? 4.020 1.579 -2.219 1.00 97.94 81 ASP A CA 1
ATOM 618 C C . ASP A 1 81 ? 3.037 0.449 -2.543 1.00 97.94 81 ASP A C 1
ATOM 620 O O . ASP A 1 81 ? 1.828 0.661 -2.596 1.00 97.94 81 ASP A O 1
ATOM 624 N N . LEU A 1 82 ? 3.537 -0.780 -2.690 1.00 98.50 82 LEU A N 1
ATOM 625 C CA . LEU A 1 82 ? 2.718 -1.951 -2.992 1.00 98.50 82 LEU A CA 1
ATOM 626 C C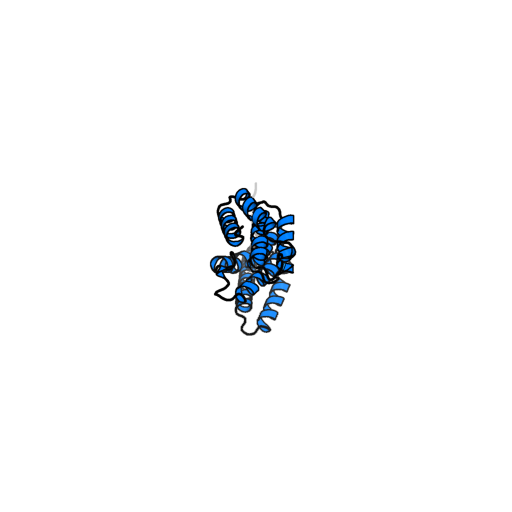 . LEU A 1 82 ? 1.839 -2.335 -1.797 1.00 98.50 82 LEU A C 1
ATOM 628 O O . LEU A 1 82 ? 0.679 -2.704 -1.977 1.00 98.50 82 LEU A O 1
ATOM 632 N N . LEU A 1 83 ? 2.357 -2.207 -0.570 1.00 98.56 83 LEU A N 1
ATOM 633 C CA . LEU A 1 83 ? 1.569 -2.412 0.647 1.00 98.56 83 LEU A CA 1
ATOM 634 C C . LEU A 1 83 ? 0.456 -1.367 0.783 1.00 98.56 83 LEU A C 1
ATOM 636 O O . LEU A 1 83 ? -0.662 -1.719 1.168 1.00 98.56 83 LEU A O 1
ATOM 640 N N . PHE A 1 84 ? 0.737 -0.107 0.438 1.00 98.38 84 PHE A N 1
ATOM 641 C CA . PHE A 1 84 ? -0.273 0.949 0.447 1.00 98.38 84 PHE A CA 1
ATOM 642 C C . PHE A 1 84 ? -1.342 0.725 -0.630 1.00 98.38 84 PHE A C 1
ATOM 644 O O . PHE A 1 84 ? -2.532 0.737 -0.325 1.00 98.38 84 PHE A O 1
ATOM 651 N N . LEU A 1 85 ? -0.950 0.419 -1.869 1.00 98.44 85 LEU A N 1
ATOM 652 C CA . LEU A 1 85 ? -1.893 0.107 -2.951 1.00 98.44 85 LEU A CA 1
ATOM 653 C C . LEU A 1 85 ? -2.775 -1.104 -2.616 1.00 98.44 85 LEU A C 1
ATOM 655 O O . LEU A 1 85 ? -3.974 -1.094 -2.896 1.00 98.44 85 LEU A O 1
ATOM 659 N N . ARG A 1 86 ? -2.224 -2.118 -1.936 1.00 98.44 86 ARG A N 1
ATOM 660 C CA . ARG A 1 86 ? -3.005 -3.258 -1.437 1.00 98.44 86 ARG A CA 1
ATOM 661 C C . ARG A 1 86 ? -4.065 -2.835 -0.421 1.00 98.44 86 ARG A C 1
ATOM 663 O O . ARG A 1 86 ? -5.175 -3.353 -0.446 1.00 98.44 86 ARG A O 1
ATOM 670 N N . THR A 1 87 ? -3.754 -1.879 0.448 1.00 98.06 87 THR A N 1
ATOM 671 C CA . THR A 1 87 ? -4.751 -1.291 1.352 1.00 98.06 87 THR A CA 1
ATOM 672 C C . THR A 1 87 ? -5.889 -0.638 0.570 1.00 98.06 87 THR A C 1
ATOM 674 O O . THR A 1 87 ? -7.053 -0.868 0.894 1.00 98.06 87 THR A O 1
ATOM 677 N N . LEU A 1 88 ? -5.575 0.133 -0.475 1.00 97.38 88 LEU A N 1
ATOM 678 C CA . LEU A 1 88 ? -6.593 0.802 -1.291 1.00 97.38 88 LEU A CA 1
ATOM 679 C C . LEU A 1 88 ? -7.489 -0.196 -2.033 1.00 97.38 88 LEU A C 1
ATOM 681 O O . LEU A 1 88 ? -8.697 0.011 -2.111 1.00 97.38 88 LEU A O 1
ATOM 685 N N . ILE A 1 89 ? -6.932 -1.309 -2.522 1.00 97.00 89 ILE A N 1
ATOM 686 C CA . ILE A 1 89 ? -7.744 -2.347 -3.168 1.00 97.00 89 ILE A CA 1
ATOM 687 C C . ILE A 1 89 ? -8.703 -3.017 -2.177 1.00 97.00 89 ILE A C 1
ATOM 689 O O . ILE A 1 89 ? -9.844 -3.312 -2.523 1.00 97.00 89 ILE A O 1
ATOM 693 N N . TYR A 1 90 ? -8.270 -3.242 -0.931 1.00 97.38 90 TYR A N 1
ATOM 694 C CA . TYR A 1 90 ? -9.135 -3.820 0.096 1.00 97.38 90 TYR A CA 1
ATOM 695 C C . TYR A 1 90 ? -10.209 -2.846 0.571 1.00 97.38 90 TYR A C 1
ATOM 697 O O . TYR A 1 90 ? -11.321 -3.285 0.857 1.00 97.38 90 TYR A O 1
ATOM 705 N N . TRP A 1 91 ? -9.911 -1.545 0.604 1.00 95.62 91 TRP A N 1
ATOM 706 C CA . TRP A 1 91 ? -10.928 -0.518 0.820 1.00 95.62 91 TRP A CA 1
ATOM 707 C C . TRP A 1 91 ? -12.023 -0.603 -0.243 1.00 95.62 91 TRP A C 1
ATOM 709 O O . TRP A 1 91 ? -13.200 -0.711 0.093 1.00 95.62 91 TRP A O 1
ATOM 719 N N . ASP A 1 92 ? -11.634 -0.609 -1.518 1.00 93.88 92 ASP A N 1
ATOM 720 C CA . ASP A 1 92 ? -12.585 -0.612 -2.628 1.00 93.88 92 ASP A CA 1
ATOM 721 C C . ASP A 1 92 ? -13.444 -1.884 -2.678 1.00 93.88 92 ASP A C 1
ATOM 723 O O . ASP A 1 92 ? -14.648 -1.828 -2.912 1.00 93.88 92 ASP A O 1
ATOM 727 N N . CYS A 1 93 ? -12.849 -3.030 -2.347 1.00 94.06 93 CYS A N 1
ATOM 728 C CA . CYS A 1 93 ? -13.552 -4.309 -2.262 1.00 94.06 93 CYS A CA 1
ATOM 729 C C . CYS A 1 93 ? -14.346 -4.504 -0.953 1.00 94.06 93 CYS A C 1
ATOM 731 O O . CYS A 1 93 ? -14.814 -5.617 -0.706 1.00 94.06 93 CYS A O 1
ATOM 733 N N . ALA A 1 94 ? -14.464 -3.481 -0.096 1.00 95.69 94 ALA A N 1
ATOM 734 C CA . ALA A 1 94 ? -15.122 -3.554 1.213 1.00 95.69 94 ALA A CA 1
ATOM 735 C C . ALA A 1 94 ? -14.614 -4.721 2.089 1.00 95.69 94 ALA A C 1
ATOM 737 O O . ALA A 1 94 ? -15.388 -5.455 2.706 1.00 95.69 94 ALA A O 1
ATOM 738 N N . ARG A 1 95 ? -13.288 -4.886 2.141 1.00 97.06 95 ARG A N 1
ATOM 739 C CA . ARG A 1 95 ? -12.567 -5.923 2.894 1.00 97.06 95 ARG A CA 1
ATOM 740 C C . ARG A 1 95 ? -11.820 -5.324 4.093 1.00 97.06 95 ARG A C 1
ATOM 742 O O . ARG A 1 95 ? -10.597 -5.176 4.049 1.00 97.06 95 ARG A O 1
ATOM 749 N N . PRO A 1 96 ? -12.535 -4.924 5.162 1.00 97.12 96 PRO A N 1
ATOM 750 C CA . PRO A 1 96 ? -11.955 -4.149 6.258 1.00 97.12 96 PRO A CA 1
ATOM 751 C C . PRO A 1 96 ? -10.913 -4.925 7.071 1.00 97.12 96 PRO A C 1
ATOM 753 O O . PRO A 1 96 ? -9.933 -4.329 7.517 1.00 97.12 96 PRO A O 1
ATOM 756 N N . ASP A 1 97 ? -11.074 -6.242 7.220 1.00 97.75 97 ASP A N 1
ATOM 757 C CA . ASP A 1 97 ? -10.119 -7.080 7.949 1.00 97.75 97 ASP A CA 1
ATOM 758 C C . ASP A 1 97 ? -8.760 -7.113 7.240 1.00 97.75 97 ASP A C 1
ATOM 760 O O . ASP A 1 97 ? -7.711 -6.855 7.836 1.00 97.75 97 ASP A O 1
ATOM 764 N N . GLU A 1 98 ? -8.767 -7.371 5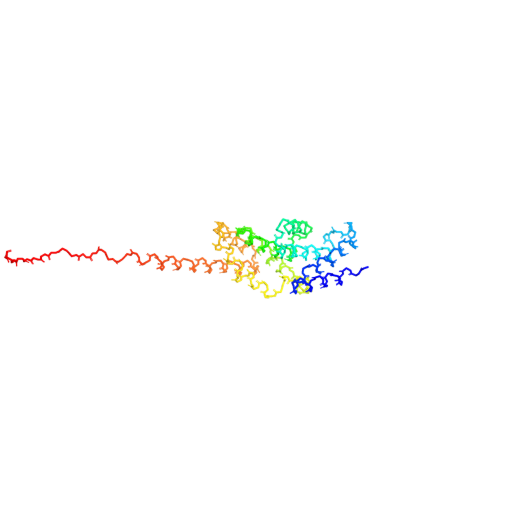.936 1.00 98.00 98 GLU A N 1
ATOM 765 C CA . GLU A 1 98 ? -7.543 -7.428 5.145 1.00 98.00 98 GLU A CA 1
ATOM 766 C C . GLU A 1 98 ? -6.928 -6.051 4.938 1.00 98.00 98 GLU A C 1
ATOM 768 O O . GLU A 1 98 ? -5.702 -5.912 4.945 1.00 98.00 98 GLU A O 1
ATOM 773 N N . MET A 1 99 ? -7.768 -5.023 4.819 1.00 98.00 99 MET A N 1
ATOM 774 C CA . MET A 1 99 ? -7.321 -3.642 4.800 1.00 98.00 99 MET A CA 1
ATOM 775 C C . MET A 1 99 ? -6.568 -3.286 6.087 1.00 98.00 99 MET A C 1
ATOM 777 O O . MET A 1 99 ? -5.471 -2.733 6.012 1.00 98.00 99 MET A O 1
ATOM 781 N N . PHE A 1 100 ? -7.114 -3.635 7.256 1.00 97.88 100 PHE A N 1
ATOM 782 C CA . PHE A 1 100 ? -6.482 -3.372 8.547 1.00 97.88 100 PHE A CA 1
ATOM 783 C C . PHE A 1 100 ? -5.107 -4.044 8.646 1.00 97.88 100 PHE A C 1
ATOM 785 O O . PHE A 1 100 ? -4.110 -3.396 8.970 1.00 97.88 100 PHE A O 1
ATOM 792 N N . VAL A 1 101 ? -5.022 -5.332 8.299 1.00 96.81 101 VAL A N 1
ATOM 793 C CA . VAL A 1 101 ? -3.749 -6.071 8.305 1.00 96.81 101 VAL A CA 1
ATOM 794 C C . VAL A 1 101 ? -2.751 -5.465 7.310 1.00 96.81 101 VAL A C 1
ATOM 796 O O . VAL A 1 101 ? -1.568 -5.321 7.631 1.00 96.81 101 VAL A O 1
ATOM 799 N N . SER A 1 102 ? -3.209 -5.066 6.119 1.00 97.56 102 SER A N 1
ATOM 800 C CA . SER A 1 102 ? -2.350 -4.432 5.115 1.00 97.56 102 SER A CA 1
ATOM 801 C C . SER A 1 102 ? -1.823 -3.071 5.575 1.00 97.56 102 SER A C 1
ATOM 803 O O . SER A 1 102 ? -0.651 -2.776 5.348 1.00 97.56 102 SER A O 1
ATOM 805 N N . LEU A 1 103 ? -2.636 -2.279 6.281 1.00 97.69 103 LEU A N 1
ATOM 806 C CA . LEU A 1 103 ? -2.218 -1.008 6.876 1.00 97.69 103 LEU A CA 1
ATOM 807 C C . LEU A 1 103 ? -1.133 -1.186 7.932 1.00 97.69 103 LEU A C 1
ATOM 809 O O . LEU A 1 103 ? -0.165 -0.430 7.926 1.00 97.69 103 LEU A O 1
ATOM 813 N N . LEU A 1 104 ? -1.253 -2.182 8.814 1.00 96.12 104 LEU A N 1
ATOM 814 C CA . LEU A 1 104 ? -0.206 -2.454 9.803 1.00 96.12 104 LEU A CA 1
ATOM 815 C C . LEU A 1 104 ? 1.114 -2.849 9.135 1.00 96.12 104 LEU A C 1
ATOM 817 O O . LEU A 1 104 ? 2.173 -2.379 9.549 1.00 96.12 104 LEU A O 1
ATOM 821 N N . ALA A 1 105 ? 1.054 -3.668 8.081 1.00 96.12 105 ALA A N 1
ATOM 822 C CA . ALA A 1 105 ? 2.235 -4.026 7.302 1.00 96.12 105 ALA A CA 1
ATOM 823 C C . ALA A 1 105 ? 2.858 -2.799 6.613 1.00 96.12 105 ALA A C 1
ATOM 825 O O . ALA A 1 105 ? 4.069 -2.607 6.694 1.00 96.12 105 ALA A O 1
ATOM 826 N N . TYR A 1 106 ? 2.037 -1.948 5.987 1.00 97.69 106 TYR A N 1
ATOM 827 C CA . TYR A 1 106 ? 2.469 -0.693 5.366 1.00 97.69 106 TYR A CA 1
ATOM 828 C C . TYR A 1 106 ? 3.145 0.243 6.379 1.00 97.69 106 TYR A C 1
ATOM 830 O O . TYR A 1 106 ? 4.276 0.668 6.158 1.00 97.69 106 TYR A O 1
ATOM 838 N N . LEU A 1 107 ? 2.501 0.520 7.515 1.00 95.44 107 LEU A N 1
ATOM 839 C CA . LEU A 1 107 ? 3.052 1.402 8.546 1.00 95.44 107 LEU A CA 1
ATOM 840 C C . LEU A 1 107 ? 4.352 0.837 9.137 1.00 95.44 107 LEU A C 1
ATOM 842 O O . LEU A 1 107 ? 5.289 1.589 9.396 1.00 95.44 107 LEU A O 1
ATOM 846 N N . GLY A 1 108 ? 4.429 -0.487 9.308 1.00 93.56 108 GLY A N 1
ATOM 847 C CA . GLY A 1 108 ? 5.651 -1.173 9.726 1.00 93.56 108 GLY A CA 1
ATOM 848 C C . GLY A 1 108 ? 6.787 -1.010 8.716 1.00 93.56 108 GLY A C 1
ATOM 849 O O . GLY A 1 108 ? 7.905 -0.682 9.108 1.00 93.56 108 GLY A O 1
ATOM 850 N N . ALA A 1 109 ? 6.496 -1.173 7.423 1.00 94.75 109 ALA A N 1
ATOM 851 C CA . ALA A 1 109 ? 7.466 -0.966 6.352 1.00 94.75 109 ALA A CA 1
ATOM 852 C C . ALA A 1 109 ? 7.958 0.488 6.289 1.00 94.75 109 ALA A C 1
ATOM 854 O O . ALA A 1 109 ? 9.159 0.726 6.168 1.00 94.75 109 ALA A O 1
ATOM 855 N N . VAL A 1 110 ? 7.058 1.464 6.449 1.00 93.94 110 VAL A N 1
ATOM 856 C CA . VAL A 1 110 ? 7.430 2.884 6.539 1.00 93.94 110 VAL A CA 1
ATOM 857 C C . VAL A 1 110 ? 8.349 3.129 7.735 1.00 93.94 110 VAL A C 1
ATOM 859 O O . VAL A 1 110 ? 9.398 3.744 7.572 1.00 93.94 110 VAL A O 1
ATOM 862 N N . ALA A 1 111 ? 8.004 2.619 8.920 1.00 90.31 111 ALA A N 1
ATOM 863 C CA . ALA A 1 111 ? 8.815 2.794 10.127 1.00 90.31 111 ALA A CA 1
ATOM 864 C C . ALA A 1 111 ? 10.206 2.139 10.018 1.00 90.31 111 ALA A C 1
ATOM 866 O O . ALA A 1 111 ? 11.162 2.617 10.625 1.00 90.31 111 ALA A O 1
ATOM 867 N N . ALA A 1 112 ? 10.323 1.056 9.246 1.00 90.12 112 ALA A N 1
ATOM 868 C CA . ALA A 1 112 ? 11.590 0.385 8.966 1.00 90.12 112 ALA A CA 1
ATOM 869 C C . ALA A 1 112 ? 12.401 1.046 7.834 1.00 90.12 112 ALA A C 1
ATOM 871 O O . ALA A 1 112 ? 13.581 0.732 7.673 1.00 90.12 112 ALA A O 1
ATOM 872 N N . THR A 1 113 ? 11.797 1.946 7.050 1.00 89.56 113 THR A N 1
ATOM 873 C CA . THR A 1 113 ? 12.457 2.602 5.915 1.00 89.56 113 THR A CA 1
ATOM 874 C C . THR A 1 113 ? 13.392 3.711 6.412 1.00 89.56 113 THR A C 1
ATOM 876 O O . THR A 1 113 ? 12.948 4.620 7.117 1.00 89.56 113 THR A O 1
ATOM 879 N N . PRO A 1 114 ? 14.685 3.704 6.034 1.00 86.50 114 PRO A N 1
ATOM 880 C CA . PRO A 1 114 ? 15.606 4.774 6.401 1.00 86.50 114 PRO A CA 1
ATOM 881 C C . PRO A 1 114 ? 15.135 6.145 5.879 1.00 86.50 114 PRO A C 1
ATOM 883 O O . PRO A 1 114 ? 14.668 6.232 4.741 1.00 86.50 114 PRO A O 1
ATOM 886 N N . PRO A 1 115 ? 15.335 7.253 6.625 1.00 78.19 115 PRO A N 1
ATOM 887 C CA . PRO A 1 115 ? 14.878 8.583 6.203 1.00 78.19 115 PRO A CA 1
ATOM 888 C C . PRO A 1 115 ? 15.366 9.022 4.813 1.00 78.19 115 PRO A C 1
ATOM 890 O O . PRO A 1 115 ? 14.652 9.721 4.101 1.00 78.19 115 PRO A O 1
ATOM 893 N N . GLY A 1 116 ? 16.569 8.599 4.406 1.00 81.00 116 GLY A N 1
ATOM 894 C CA . GLY A 1 116 ? 17.136 8.905 3.087 1.00 81.00 116 GLY A CA 1
ATOM 895 C C . GLY A 1 116 ? 16.563 8.078 1.929 1.00 81.00 116 GLY A C 1
ATOM 896 O O . GLY A 1 116 ? 16.796 8.421 0.773 1.00 81.00 116 GLY A O 1
ATOM 897 N N . GLU A 1 117 ? 15.825 7.006 2.220 1.00 85.25 117 GLU A N 1
ATOM 898 C CA . GLU A 1 117 ? 15.220 6.118 1.219 1.00 85.25 117 GLU A CA 1
ATOM 899 C C . GLU A 1 117 ? 13.718 6.352 1.055 1.00 85.25 117 GLU A C 1
ATOM 901 O O . GLU A 1 117 ? 13.160 6.014 0.014 1.00 85.25 117 GLU A O 1
ATOM 906 N N . ALA A 1 118 ? 13.071 6.993 2.034 1.00 82.25 118 ALA A N 1
ATOM 907 C CA . ALA A 1 118 ? 11.644 7.307 1.991 1.00 82.25 118 ALA A CA 1
ATOM 908 C C . ALA A 1 118 ? 11.244 8.133 0.754 1.00 82.25 118 ALA A C 1
ATOM 910 O O . ALA A 1 118 ? 10.149 7.960 0.234 1.00 82.25 118 ALA A O 1
ATOM 911 N N . SER A 1 119 ? 12.137 8.982 0.231 1.00 82.38 119 SER A N 1
ATOM 912 C CA . SER A 1 119 ? 11.889 9.786 -0.978 1.00 82.38 119 SER A CA 1
ATOM 913 C C . SER A 1 119 ? 11.735 8.966 -2.263 1.00 82.38 119 SER A C 1
ATOM 915 O O . SER A 1 119 ? 11.288 9.508 -3.271 1.00 82.38 119 SER A O 1
ATOM 917 N N . ARG A 1 120 ? 12.101 7.678 -2.245 1.00 85.44 120 ARG A N 1
ATOM 918 C CA . ARG A 1 120 ? 11.931 6.758 -3.381 1.00 85.44 120 ARG A CA 1
ATOM 919 C C . ARG A 1 120 ? 10.513 6.203 -3.492 1.00 85.44 120 ARG A C 1
ATOM 921 O O . ARG A 1 120 ? 10.175 5.657 -4.536 1.00 85.44 120 ARG A O 1
ATOM 928 N N . TYR A 1 121 ? 9.722 6.330 -2.430 1.00 91.69 121 TYR A N 1
ATOM 929 C CA . TYR A 1 121 ? 8.370 5.799 -2.339 1.00 91.69 121 TYR A CA 1
ATOM 930 C C . TYR A 1 121 ? 7.356 6.935 -2.397 1.00 91.69 121 TYR A C 1
ATOM 932 O O . TYR A 1 121 ? 7.449 7.908 -1.644 1.00 91.69 121 TYR A O 1
ATOM 940 N N . GLU A 1 122 ? 6.353 6.797 -3.257 1.00 91.19 122 GLU A N 1
ATOM 941 C CA . GLU A 1 122 ? 5.277 7.784 -3.367 1.00 91.19 122 GLU A CA 1
ATOM 942 C C . GLU A 1 122 ? 4.462 7.862 -2.067 1.00 91.19 122 GLU A C 1
ATOM 944 O O . GLU A 1 122 ? 4.096 8.940 -1.587 1.00 91.19 122 GLU A O 1
ATOM 949 N N . TYR A 1 123 ? 4.223 6.705 -1.455 1.00 95.38 123 TYR A N 1
ATOM 950 C CA . TYR A 1 123 ? 3.334 6.566 -0.315 1.00 95.38 123 TYR A CA 1
ATOM 951 C C . TYR A 1 123 ? 4.072 6.577 1.027 1.00 95.38 123 TYR A C 1
ATOM 953 O O . TYR A 1 123 ? 3.482 6.229 2.042 1.00 95.38 123 TYR A O 1
ATOM 961 N N . ALA A 1 124 ? 5.335 7.011 1.085 1.00 94.25 124 ALA A N 1
ATOM 962 C CA . ALA A 1 124 ? 6.070 7.181 2.347 1.00 94.25 124 ALA A CA 1
ATOM 963 C C . ALA A 1 124 ? 6.003 8.610 2.920 1.00 94.25 124 ALA A C 1
ATOM 965 O O . ALA A 1 124 ? 6.572 8.879 3.980 1.00 94.25 124 ALA A O 1
ATOM 966 N N . SER A 1 125 ? 5.340 9.553 2.237 1.00 91.81 125 SER A N 1
ATOM 967 C CA . SER A 1 125 ? 5.296 10.944 2.701 1.00 91.81 125 SER A CA 1
ATOM 968 C C . SER A 1 125 ? 4.562 11.086 4.049 1.00 91.81 125 SER A C 1
ATOM 970 O O . SER A 1 125 ? 3.570 10.389 4.287 1.00 91.81 125 SER A O 1
ATOM 972 N N . PRO A 1 126 ? 4.957 12.040 4.922 1.00 91.50 126 PRO A N 1
ATOM 973 C CA . PRO A 1 126 ? 4.296 12.239 6.215 1.00 91.50 126 PRO A CA 1
ATOM 974 C C . PRO A 1 126 ? 2.786 12.494 6.114 1.00 91.50 126 PRO A C 1
ATOM 976 O O . PRO A 1 126 ? 2.037 12.141 7.021 1.00 91.50 126 PRO A O 1
ATOM 979 N N . ALA A 1 127 ? 2.327 13.098 5.013 1.00 92.62 127 ALA A N 1
ATOM 980 C CA . ALA A 1 127 ? 0.907 13.335 4.775 1.00 92.62 127 ALA A CA 1
ATOM 981 C C . ALA A 1 127 ? 0.134 12.027 4.544 1.00 92.62 127 ALA A C 1
ATOM 983 O O . ALA A 1 127 ? -0.938 11.862 5.121 1.00 92.62 127 ALA A O 1
ATOM 984 N N . VAL A 1 128 ? 0.693 11.098 3.759 1.00 94.69 128 VAL A N 1
ATOM 985 C CA . VAL A 1 128 ? 0.083 9.784 3.491 1.00 94.69 128 VAL A CA 1
ATOM 986 C C . VAL A 1 128 ? 0.094 8.921 4.751 1.00 94.69 128 VAL A C 1
ATOM 988 O O . VAL A 1 128 ? -0.919 8.319 5.090 1.00 94.69 128 VAL A O 1
ATOM 991 N N . VAL A 1 129 ? 1.198 8.923 5.502 1.00 94.56 129 VAL A N 1
ATOM 992 C CA . VAL A 1 129 ? 1.298 8.187 6.775 1.00 94.56 129 VAL A CA 1
ATOM 993 C C . VAL A 1 129 ? 0.271 8.696 7.785 1.00 94.56 129 VAL A C 1
ATOM 995 O O . VAL A 1 129 ? -0.389 7.904 8.458 1.00 94.56 129 VAL A O 1
ATOM 998 N N . ARG A 1 130 ? 0.099 10.020 7.874 1.00 94.44 130 ARG A N 1
ATOM 999 C CA . ARG A 1 130 ? -0.927 10.624 8.727 1.00 94.44 130 ARG A CA 1
ATOM 1000 C C . ARG A 1 130 ? -2.328 10.195 8.302 1.00 94.44 130 ARG A C 1
ATOM 1002 O O . ARG A 1 130 ? -3.092 9.773 9.158 1.00 94.44 130 ARG A O 1
ATOM 1009 N N . ASP A 1 131 ? -2.655 10.253 7.014 1.00 95.75 131 ASP A N 1
ATOM 1010 C CA . ASP A 1 131 ? -3.967 9.821 6.516 1.00 95.75 131 ASP A CA 1
ATOM 1011 C C . ASP A 1 131 ? -4.224 8.321 6.762 1.00 95.75 131 ASP A C 1
ATOM 1013 O O . ASP A 1 131 ? -5.308 7.920 7.191 1.00 95.75 131 ASP A O 1
ATOM 1017 N N . ALA A 1 132 ? -3.192 7.486 6.620 1.00 96.75 132 ALA A N 1
ATOM 1018 C CA . ALA A 1 132 ? -3.268 6.072 6.968 1.00 96.75 132 ALA A CA 1
ATOM 1019 C C . ALA A 1 132 ? -3.619 5.857 8.452 1.00 96.75 132 ALA A C 1
ATOM 1021 O O . ALA A 1 132 ? -4.448 5.003 8.766 1.00 96.75 132 ALA A O 1
ATOM 1022 N N . LEU A 1 133 ? -3.026 6.641 9.359 1.00 94.81 133 LEU A N 1
ATOM 1023 C CA . LEU A 1 133 ? -3.265 6.559 10.805 1.00 94.81 133 LEU A CA 1
ATOM 1024 C C . LEU A 1 133 ? -4.585 7.205 11.246 1.00 94.81 133 LEU A C 1
ATOM 1026 O O . LEU A 1 133 ? -5.246 6.692 12.143 1.00 94.81 133 LEU A O 1
ATOM 1030 N N . GLU A 1 134 ? -4.964 8.340 10.669 1.00 94.50 134 GLU A N 1
ATOM 1031 C CA . GLU A 1 134 ? -6.092 9.151 11.146 1.00 94.50 134 GLU A CA 1
ATOM 1032 C C . GLU A 1 134 ? -7.408 8.827 10.432 1.00 94.50 134 GLU A C 1
ATOM 1034 O O . GLU A 1 134 ? -8.477 8.991 11.027 1.00 94.50 134 GLU A O 1
ATOM 1039 N N . THR A 1 135 ? -7.338 8.300 9.207 1.00 95.75 135 THR A N 1
ATOM 1040 C CA . THR A 1 135 ? -8.506 8.032 8.362 1.00 95.75 135 THR A CA 1
ATOM 1041 C C . THR A 1 135 ? -8.672 6.537 8.110 1.00 95.75 135 THR A C 1
ATOM 1043 O O . THR A 1 135 ? -9.651 5.931 8.556 1.00 95.75 135 THR A O 1
ATOM 1046 N N . LEU A 1 136 ? -7.703 5.922 7.427 1.00 97.12 136 LEU A N 1
ATOM 1047 C CA . LEU A 1 136 ? -7.860 4.579 6.863 1.00 97.12 136 LEU A CA 1
ATOM 1048 C C . LEU A 1 136 ? -7.881 3.492 7.940 1.00 97.12 136 LEU A C 1
ATOM 1050 O O . LEU A 1 136 ? -8.767 2.639 7.939 1.00 97.12 136 LEU A O 1
ATOM 1054 N N . LEU A 1 137 ? -6.942 3.534 8.886 1.00 97.00 137 LEU A N 1
ATOM 1055 C CA . LEU A 1 137 ? -6.843 2.548 9.961 1.00 97.00 137 LEU A CA 1
ATOM 1056 C C . LEU A 1 137 ? -8.051 2.583 10.909 1.00 97.00 137 LEU A C 1
ATOM 1058 O O . LEU A 1 137 ? -8.613 1.515 11.170 1.00 97.00 137 LEU A O 1
ATOM 1062 N N . PRO A 1 138 ? -8.538 3.755 11.365 1.00 96.06 138 PRO A N 1
ATOM 1063 C CA . PRO A 1 138 ? -9.778 3.827 12.127 1.00 96.06 138 PRO A CA 1
ATOM 1064 C C . PRO A 1 138 ? -10.995 3.320 11.362 1.00 96.06 138 PRO A C 1
ATOM 1066 O O . PRO A 1 138 ? -11.850 2.663 11.949 1.00 96.06 138 PRO A O 1
ATOM 1069 N N . ALA A 1 139 ? -11.104 3.638 10.073 1.00 96.06 139 ALA A N 1
ATOM 1070 C CA . ALA A 1 139 ? -12.219 3.183 9.253 1.00 96.06 139 ALA A CA 1
ATOM 1071 C C . ALA A 1 139 ? -12.205 1.656 9.077 1.00 96.06 139 ALA A C 1
ATOM 1073 O O . ALA A 1 139 ? -13.221 1.013 9.341 1.00 96.06 139 ALA A O 1
ATOM 1074 N N . ALA A 1 140 ? -11.046 1.073 8.753 1.00 97.31 140 ALA A N 1
ATOM 1075 C CA . ALA A 1 140 ? -10.866 -0.374 8.667 1.00 97.31 140 ALA A CA 1
ATOM 1076 C C . ALA A 1 140 ? -11.225 -1.063 9.991 1.00 97.31 140 ALA A C 1
ATOM 1078 O O . ALA A 1 140 ? -12.035 -1.982 10.018 1.00 97.31 140 ALA A O 1
ATOM 1079 N N . TYR A 1 141 ? -10.687 -0.568 11.108 1.00 97.38 141 TYR A N 1
ATOM 1080 C CA . TYR A 1 141 ? -10.905 -1.156 12.429 1.00 97.38 141 TYR A CA 1
ATOM 1081 C C . TYR A 1 141 ? -12.366 -1.091 12.897 1.00 97.38 141 TYR A C 1
ATOM 1083 O O . TYR A 1 141 ? -12.860 -2.042 13.498 1.00 97.38 141 TYR A O 1
ATOM 1091 N N . ARG A 1 142 ? -13.079 0.011 12.620 1.00 95.31 142 ARG A N 1
ATOM 1092 C CA . ARG A 1 142 ? -14.505 0.130 12.970 1.00 95.31 142 ARG A CA 1
ATOM 1093 C C . ARG A 1 142 ? -15.385 -0.818 12.160 1.00 95.31 142 ARG A C 1
ATOM 1095 O O . ARG A 1 142 ? -16.353 -1.337 12.705 1.00 95.31 142 ARG A O 1
ATOM 1102 N N . ALA A 1 143 ? -15.064 -1.011 10.882 1.00 95.50 143 ALA A N 1
ATOM 1103 C CA . ALA A 1 143 ? -15.834 -1.859 9.977 1.00 95.50 143 ALA A CA 1
ATOM 1104 C C . ALA A 1 143 ? -15.460 -3.350 10.071 1.00 95.50 143 ALA A C 1
ATOM 1106 O O . ALA A 1 143 ? -16.212 -4.195 9.592 1.00 95.50 143 ALA A O 1
ATOM 1107 N N . ALA A 1 144 ? -14.312 -3.672 10.669 1.00 95.75 144 ALA A N 1
ATOM 1108 C CA . ALA A 1 144 ? -13.772 -5.020 10.781 1.00 95.75 144 ALA A CA 1
ATOM 1109 C C . ALA A 1 144 ? -14.616 -5.936 11.687 1.00 95.75 144 ALA A C 1
ATOM 1111 O O . ALA A 1 144 ? -14.712 -5.678 12.893 1.00 95.75 144 ALA A O 1
ATOM 1112 N N . PRO A 1 145 ? -15.138 -7.070 11.178 1.00 94.88 145 PRO A N 1
ATOM 1113 C CA . PRO A 1 145 ? -15.705 -8.116 12.028 1.00 94.88 145 PRO A CA 1
ATOM 1114 C C . PRO A 1 145 ? -14.703 -8.647 13.064 1.00 94.88 145 PRO A C 1
ATOM 1116 O O . PRO A 1 145 ? -15.089 -8.987 14.183 1.00 94.88 145 PRO A O 1
ATOM 1119 N N . SER A 1 146 ? -13.408 -8.662 12.729 1.00 95.62 146 SER A N 1
ATOM 1120 C CA . SER A 1 146 ? -12.339 -9.168 13.601 1.00 95.62 146 SER A CA 1
ATOM 1121 C C . SER A 1 146 ? -11.778 -8.129 14.583 1.00 95.62 146 SER A C 1
ATOM 1123 O O . SER A 1 146 ? -10.716 -8.347 15.169 1.00 95.62 146 SER A O 1
ATOM 1125 N N . ARG A 1 147 ? -12.478 -7.006 14.814 1.00 93.38 147 ARG A N 1
ATOM 1126 C CA . ARG A 1 147 ? -12.032 -5.880 15.662 1.00 93.38 147 ARG A CA 1
ATOM 1127 C C . ARG A 1 147 ? -11.424 -6.310 17.004 1.00 93.38 147 ARG A C 1
ATOM 1129 O O . ARG A 1 147 ? -10.322 -5.886 17.344 1.00 93.38 147 ARG A O 1
ATOM 1136 N N . ALA A 1 148 ? -12.106 -7.180 17.751 1.00 92.75 148 ALA A N 1
ATOM 1137 C CA . ALA A 1 148 ? -11.623 -7.647 19.054 1.00 92.75 148 ALA A CA 1
ATOM 1138 C C . ALA A 1 148 ? -10.297 -8.424 18.947 1.00 92.75 148 ALA A C 1
ATOM 1140 O O . ALA A 1 148 ? -9.377 -8.192 19.732 1.00 92.75 148 ALA A O 1
ATOM 1141 N N . ALA A 1 149 ? -10.170 -9.291 17.938 1.00 95.06 149 ALA A N 1
ATOM 1142 C CA . ALA A 1 149 ? -8.950 -10.054 17.690 1.00 95.06 149 ALA A CA 1
ATOM 1143 C C . ALA A 1 149 ? -7.788 -9.145 17.255 1.00 95.06 149 ALA A C 1
ATOM 1145 O O . ALA A 1 149 ? -6.653 -9.335 17.692 1.00 95.06 149 ALA A O 1
ATOM 1146 N N . PHE A 1 150 ? -8.061 -8.120 16.442 1.00 94.50 150 PHE A N 1
ATOM 1147 C CA . PHE A 1 150 ? -7.055 -7.129 16.055 1.00 94.50 150 PHE A CA 1
ATOM 1148 C C . PHE A 1 150 ? -6.520 -6.348 17.241 1.00 94.50 150 PHE A C 1
ATOM 1150 O O . PHE A 1 150 ? -5.304 -6.196 17.370 1.00 94.50 150 PHE A O 1
ATOM 1157 N N . ARG A 1 151 ? -7.408 -5.895 18.128 1.00 93.56 151 ARG A N 1
ATOM 1158 C CA . ARG A 1 151 ? -6.998 -5.220 19.356 1.00 93.56 151 ARG A CA 1
ATOM 1159 C C . ARG A 1 151 ? -6.073 -6.099 20.183 1.00 93.56 151 ARG A C 1
ATOM 1161 O O . ARG A 1 151 ? -4.982 -5.663 20.539 1.00 93.56 151 ARG A O 1
ATOM 1168 N N . GLU A 1 152 ? -6.481 -7.337 20.443 1.00 94.00 152 GLU A N 1
ATOM 1169 C CA . GLU A 1 152 ? -5.676 -8.271 21.226 1.00 94.00 152 GLU A CA 1
ATOM 1170 C C . GLU A 1 152 ? -4.300 -8.501 20.582 1.00 94.00 152 GLU A C 1
ATOM 1172 O O . GLU A 1 152 ? -3.271 -8.441 21.260 1.00 94.00 152 GLU A O 1
ATOM 1177 N N . ALA A 1 153 ? -4.255 -8.702 19.264 1.00 92.19 153 ALA A N 1
ATOM 1178 C CA . ALA A 1 153 ? -3.008 -8.898 18.536 1.00 92.19 153 ALA A CA 1
ATOM 1179 C C . ALA A 1 153 ? -2.073 -7.680 18.644 1.00 92.19 153 ALA A C 1
ATOM 1181 O O . ALA A 1 153 ? -0.878 -7.846 18.907 1.00 92.19 153 ALA A O 1
ATOM 1182 N N . VAL A 1 154 ? -2.607 -6.464 18.492 1.00 91.81 154 VAL A N 1
ATOM 1183 C CA . VAL A 1 154 ? -1.844 -5.214 18.633 1.00 91.81 154 VAL A CA 1
ATOM 1184 C C . VAL A 1 154 ? -1.358 -5.024 20.072 1.00 91.81 154 VAL A C 1
ATOM 1186 O O . VAL A 1 154 ? -0.193 -4.682 20.274 1.00 91.81 154 VAL A O 1
ATOM 1189 N N . GLU A 1 155 ? -2.186 -5.310 21.079 1.00 91.50 155 GLU A N 1
ATOM 1190 C CA . GLU A 1 155 ? -1.787 -5.269 22.491 1.00 91.50 155 GLU A CA 1
ATOM 1191 C C . GLU A 1 155 ? -0.634 -6.237 22.784 1.00 91.50 155 GLU A C 1
ATOM 1193 O O . GLU A 1 155 ? 0.358 -5.874 23.426 1.00 91.50 155 GLU A O 1
ATOM 1198 N N . GLN A 1 156 ? -0.730 -7.476 22.294 1.00 90.19 156 GLN A N 1
ATOM 1199 C CA . GLN A 1 156 ? 0.333 -8.465 22.450 1.00 90.19 156 GLN A CA 1
ATOM 1200 C C . GLN A 1 156 ? 1.619 -8.029 21.732 1.00 90.19 156 GLN A C 1
ATOM 1202 O O . GLN A 1 156 ? 2.711 -8.188 22.286 1.00 90.19 156 GLN A O 1
ATOM 1207 N N . ALA A 1 157 ? 1.508 -7.467 20.525 1.00 87.00 157 ALA A N 1
ATOM 1208 C CA . ALA A 1 157 ? 2.646 -6.951 19.770 1.00 87.00 157 ALA A CA 1
ATOM 1209 C C . ALA A 1 157 ? 3.329 -5.784 20.501 1.00 87.00 157 ALA A C 1
ATOM 1211 O O . ALA A 1 157 ? 4.545 -5.827 20.696 1.00 87.00 157 ALA A O 1
ATOM 1212 N N . ALA A 1 158 ? 2.561 -4.813 21.004 1.00 87.38 158 ALA A N 1
ATOM 1213 C CA . ALA A 1 158 ? 3.070 -3.678 21.774 1.00 87.38 158 ALA A CA 1
ATOM 1214 C C . ALA A 1 158 ? 3.814 -4.121 23.048 1.00 87.38 158 ALA A C 1
ATOM 1216 O O . ALA A 1 158 ? 4.867 -3.576 23.380 1.00 87.38 158 ALA A O 1
ATOM 1217 N N . ARG A 1 159 ? 3.319 -5.158 23.744 1.00 87.06 159 ARG A N 1
ATOM 1218 C CA . ARG A 1 159 ? 3.987 -5.721 24.935 1.00 87.06 159 ARG A CA 1
ATOM 1219 C C . ARG A 1 159 ? 5.307 -6.424 24.604 1.00 87.06 159 ARG A C 1
ATOM 1221 O O . ARG A 1 159 ? 6.256 -6.327 25.384 1.00 87.06 159 ARG A O 1
ATOM 1228 N N . ARG A 1 160 ? 5.364 -7.158 23.485 1.00 84.06 160 ARG A N 1
ATOM 1229 C CA . ARG A 1 160 ? 6.561 -7.908 23.051 1.00 84.06 160 ARG A CA 1
ATOM 1230 C C . ARG A 1 160 ? 7.640 -6.981 22.498 1.00 84.06 160 ARG A C 1
ATOM 1232 O O . ARG A 1 160 ? 8.810 -7.139 22.829 1.00 84.06 160 ARG A O 1
ATOM 1239 N N . ALA A 1 161 ? 7.250 -6.003 21.690 1.00 75.75 161 ALA A N 1
ATOM 1240 C CA . ALA A 1 161 ? 8.154 -5.107 20.984 1.00 75.75 161 ALA A CA 1
ATOM 1241 C C . ALA A 1 161 ? 8.547 -3.882 21.830 1.00 75.75 161 ALA A C 1
ATOM 1243 O O . ALA A 1 161 ? 8.477 -2.766 21.328 1.00 75.75 161 ALA A O 1
ATOM 1244 N N . ARG A 1 162 ? 8.916 -4.064 23.113 1.00 64.56 162 ARG A N 1
ATOM 1245 C CA . ARG A 1 162 ? 9.217 -2.960 24.054 1.00 64.56 162 ARG A CA 1
ATOM 1246 C C . ARG A 1 162 ? 10.041 -1.850 23.377 1.00 64.56 162 ARG A C 1
ATOM 1248 O O . ARG A 1 162 ? 11.188 -2.082 23.014 1.00 64.56 162 ARG A O 1
ATOM 1255 N N . GLY A 1 163 ? 9.453 -0.658 23.240 1.00 64.94 163 GLY A N 1
ATOM 1256 C CA . GLY A 1 163 ? 10.086 0.506 22.604 1.00 64.94 163 GLY A CA 1
ATOM 1257 C C . GLY A 1 163 ? 9.736 0.732 21.128 1.00 64.94 163 GLY A C 1
ATOM 1258 O O . GLY A 1 163 ? 10.207 1.703 20.549 1.00 64.94 163 GLY A O 1
ATOM 1259 N N . ASN A 1 164 ? 8.904 -0.111 20.509 1.00 76.44 164 ASN A N 1
ATOM 1260 C CA . ASN A 1 164 ? 8.376 0.151 19.173 1.00 76.44 164 ASN A CA 1
ATOM 1261 C C . ASN A 1 164 ? 7.222 1.165 19.253 1.00 76.44 164 ASN A C 1
ATOM 1263 O O . ASN A 1 164 ? 6.098 0.825 19.634 1.00 76.44 164 ASN A O 1
ATOM 1267 N N . GLU A 1 165 ? 7.525 2.410 18.889 1.00 84.44 165 GLU A N 1
ATOM 1268 C CA . GLU A 1 165 ? 6.581 3.530 18.930 1.00 84.44 165 GLU A CA 1
ATOM 1269 C C . GLU A 1 165 ? 5.353 3.298 18.044 1.00 84.44 165 GLU A C 1
ATOM 1271 O O . GLU A 1 165 ? 4.252 3.658 18.447 1.00 84.44 165 GLU A O 1
ATOM 1276 N N . LEU A 1 166 ? 5.493 2.611 16.903 1.00 85.81 166 LEU A N 1
ATOM 1277 C CA . LEU A 1 166 ? 4.372 2.353 15.998 1.00 85.81 166 LEU A CA 1
ATOM 1278 C C . LEU A 1 166 ? 3.270 1.536 16.680 1.00 85.81 166 LEU A C 1
ATOM 1280 O O . LEU A 1 166 ? 2.104 1.925 16.638 1.00 85.81 166 LEU A O 1
ATOM 1284 N N . PHE A 1 167 ? 3.616 0.418 17.325 1.00 85.38 167 PHE A N 1
ATOM 1285 C CA . PHE A 1 167 ? 2.611 -0.408 18.003 1.00 85.38 167 PHE A CA 1
ATOM 1286 C C . PHE A 1 167 ? 1.967 0.325 19.183 1.00 85.38 167 PHE A C 1
ATOM 1288 O O . PHE A 1 167 ? 0.778 0.137 19.427 1.00 85.38 167 PHE A O 1
ATOM 1295 N N . ALA A 1 168 ? 2.716 1.184 19.881 1.00 86.50 168 ALA A N 1
ATOM 1296 C CA . ALA A 1 168 ? 2.162 2.020 20.943 1.00 86.50 168 ALA A CA 1
ATOM 1297 C C . ALA A 1 168 ? 1.176 3.065 20.389 1.00 86.50 168 ALA A C 1
ATOM 1299 O O . ALA A 1 168 ? 0.076 3.214 20.922 1.00 86.50 168 ALA A O 1
ATOM 1300 N N . THR A 1 169 ? 1.530 3.740 19.291 1.00 89.88 169 THR A N 1
ATOM 1301 C CA . THR A 1 169 ? 0.666 4.709 18.603 1.00 89.88 169 THR A CA 1
ATOM 1302 C C . THR A 1 169 ? -0.607 4.054 18.080 1.00 89.88 169 THR A C 1
ATOM 1304 O O . THR A 1 169 ? -1.701 4.568 18.315 1.00 89.88 169 THR A O 1
ATOM 1307 N N . VAL A 1 170 ? -0.484 2.906 17.406 1.00 91.81 170 VAL A N 1
ATOM 1308 C CA . VAL A 1 170 ? -1.638 2.153 16.904 1.00 91.81 170 VAL A CA 1
ATOM 1309 C C . VAL A 1 170 ? -2.521 1.718 18.068 1.00 91.81 170 VAL A C 1
ATOM 1311 O O . VAL A 1 170 ? -3.720 1.966 18.025 1.00 91.81 170 VAL A O 1
ATOM 1314 N N . LEU A 1 171 ? -1.959 1.138 19.132 1.00 91.88 171 LEU A N 1
ATOM 1315 C CA . LEU A 1 171 ? -2.746 0.700 20.284 1.00 91.88 171 LEU A CA 1
ATOM 1316 C C . LEU A 1 171 ? -3.542 1.854 20.912 1.00 91.88 171 LEU A C 1
ATOM 1318 O O . LEU A 1 171 ? -4.754 1.736 21.087 1.00 91.88 171 LEU A O 1
ATOM 1322 N N . ALA A 1 172 ? -2.888 2.987 21.177 1.00 92.12 172 ALA A N 1
ATOM 1323 C CA . ALA A 1 172 ? -3.544 4.166 21.742 1.00 92.12 172 ALA A CA 1
ATOM 1324 C C . ALA A 1 172 ? -4.684 4.684 20.845 1.00 92.12 172 ALA A C 1
ATOM 1326 O O . ALA A 1 172 ? -5.724 5.136 21.333 1.00 92.12 172 ALA A O 1
ATOM 1327 N N . LEU A 1 173 ? -4.513 4.599 19.523 1.00 93.69 173 LEU A N 1
ATOM 1328 C CA . LEU A 1 173 ? -5.555 4.940 18.563 1.00 93.69 173 LEU A CA 1
ATOM 1329 C C . LEU A 1 173 ? -6.754 3.984 18.655 1.00 93.69 173 LEU A C 1
ATOM 1331 O O . LEU A 1 173 ? -7.889 4.463 18.696 1.00 93.69 173 LEU A O 1
ATOM 1335 N N . LEU A 1 174 ? -6.523 2.668 18.709 1.00 93.75 174 LEU A N 1
ATOM 1336 C CA . LEU A 1 174 ? -7.599 1.673 18.822 1.00 93.75 174 LEU A CA 1
ATOM 1337 C C . LEU A 1 174 ? -8.386 1.847 20.126 1.00 93.75 174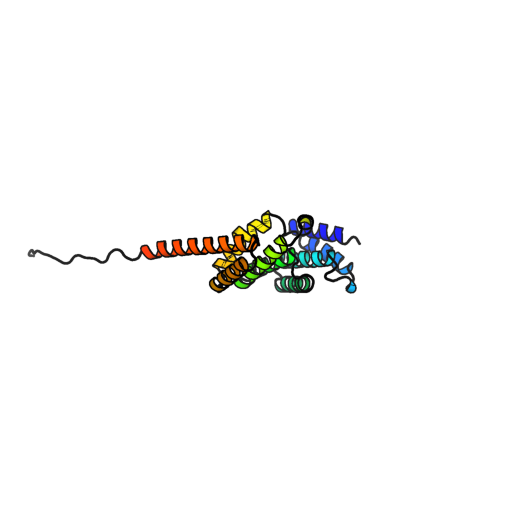 LEU A C 1
ATOM 1339 O O . LEU A 1 174 ? -9.615 1.874 20.103 1.00 93.75 174 LEU A O 1
ATOM 1343 N N . GLU A 1 175 ? -7.693 2.061 21.246 1.00 93.69 175 GLU A N 1
ATOM 1344 C CA . GLU A 1 175 ? -8.320 2.326 22.547 1.00 93.69 175 GLU A CA 1
ATOM 1345 C C . GLU A 1 175 ? -9.198 3.581 22.523 1.00 93.69 175 GLU A C 1
ATOM 1347 O O . GLU A 1 175 ? -10.297 3.590 23.084 1.00 93.69 175 GLU A O 1
ATOM 1352 N N . ARG A 1 176 ? -8.737 4.645 21.853 1.00 93.94 176 ARG A N 1
ATOM 1353 C CA . ARG A 1 176 ? -9.513 5.878 21.678 1.00 93.94 176 ARG A CA 1
ATOM 1354 C C . ARG A 1 176 ? -10.780 5.637 20.859 1.00 93.94 176 ARG A C 1
ATOM 1356 O O . ARG A 1 176 ? -11.823 6.193 21.192 1.00 93.94 176 ARG A O 1
ATOM 1363 N N . ILE A 1 177 ? -10.697 4.824 19.805 1.00 93.06 177 ILE A N 1
ATOM 1364 C CA . ILE A 1 177 ? -11.861 4.459 18.988 1.00 93.06 177 ILE A CA 1
ATOM 1365 C C . ILE A 1 177 ? -12.854 3.646 19.822 1.00 93.06 177 ILE A C 1
ATOM 1367 O O . ILE A 1 177 ? -14.032 3.980 19.843 1.00 93.06 177 ILE A O 1
ATOM 1371 N N . ASP A 1 178 ? -12.392 2.622 20.541 1.00 92.56 178 ASP A N 1
ATOM 1372 C CA . ASP A 1 178 ? -13.251 1.789 21.391 1.00 92.56 178 ASP A CA 1
ATOM 1373 C C . ASP A 1 178 ? -13.980 2.605 22.460 1.00 92.56 178 ASP A C 1
ATOM 1375 O O . ASP A 1 178 ? -15.183 2.427 22.641 1.00 92.56 178 ASP A O 1
ATOM 1379 N N . ARG A 1 179 ? -13.286 3.547 23.110 1.00 92.25 179 ARG A N 1
ATOM 1380 C CA . ARG A 1 179 ? -13.899 4.447 24.094 1.00 92.25 179 ARG A CA 1
ATOM 1381 C C . ARG A 1 179 ? -14.989 5.324 23.476 1.00 92.25 179 ARG A C 1
ATOM 1383 O O . ARG A 1 179 ? -16.088 5.388 24.012 1.00 92.25 179 ARG A O 1
ATOM 1390 N N . ALA A 1 180 ? -14.704 5.947 22.334 1.00 90.62 180 ALA A N 1
ATOM 1391 C CA . ALA A 1 180 ? -15.663 6.818 21.658 1.00 90.62 180 ALA A CA 1
ATOM 1392 C C . ALA A 1 180 ? -16.917 6.065 21.178 1.00 90.62 180 ALA A C 1
ATOM 1394 O O . ALA A 1 180 ? -18.007 6.630 21.164 1.00 90.62 180 ALA A O 1
ATOM 1395 N N . GLU A 1 181 ? -16.784 4.799 20.773 1.00 88.31 181 GLU A N 1
ATOM 1396 C CA . GLU A 1 181 ? -17.934 3.972 20.385 1.00 88.31 181 GLU A CA 1
ATOM 1397 C C . GLU A 1 181 ? -18.754 3.511 21.605 1.00 88.31 181 GLU A C 1
ATOM 1399 O O . GLU A 1 181 ? -19.981 3.468 21.527 1.00 88.31 181 GLU A O 1
ATOM 1404 N N . ALA A 1 182 ? -18.111 3.228 22.745 1.00 88.12 182 ALA A N 1
ATOM 1405 C CA . ALA A 1 182 ? -18.813 2.908 23.990 1.00 88.12 182 ALA A CA 1
ATOM 1406 C C . ALA A 1 182 ? -19.651 4.097 24.499 1.00 88.12 182 ALA A C 1
ATOM 1408 O O . ALA A 1 182 ? -20.830 3.933 24.804 1.00 88.12 182 ALA A O 1
ATOM 1409 N N . GLU A 1 183 ? -19.076 5.304 24.494 1.00 87.75 183 GLU A N 1
ATOM 1410 C CA . GLU A 1 183 ? -19.761 6.539 24.909 1.00 87.75 183 GLU A CA 1
ATOM 1411 C C . GLU A 1 183 ? -20.989 6.855 24.030 1.00 87.75 183 GLU A C 1
ATOM 1413 O O . GLU A 1 183 ? -22.018 7.306 24.535 1.00 87.75 183 GLU A O 1
ATOM 1418 N N . LYS A 1 184 ? -20.929 6.572 22.719 1.00 79.69 184 LYS A N 1
ATOM 1419 C CA . LYS A 1 184 ? -22.086 6.715 21.813 1.00 79.69 184 LYS A CA 1
ATOM 1420 C C . LYS A 1 184 ? -23.193 5.703 22.114 1.00 79.69 184 LYS A C 1
ATOM 1422 O O . LYS A 1 184 ? -24.363 6.073 22.131 1.00 79.69 184 LYS A O 1
ATOM 1427 N N . GLY A 1 185 ? -22.831 4.445 22.377 1.00 70.31 185 GLY A N 1
ATOM 1428 C CA . GLY A 1 185 ? -23.798 3.399 22.719 1.00 70.31 185 GLY A CA 1
ATOM 1429 C C . GLY A 1 185 ? -24.551 3.677 24.026 1.00 70.31 185 GLY A C 1
ATOM 1430 O O . GLY A 1 185 ? -25.741 3.381 24.130 1.00 70.31 185 GLY A O 1
ATOM 1431 N N . GLU A 1 186 ? -23.891 4.292 25.010 1.00 66.25 186 GLU A N 1
ATOM 1432 C CA . GLU A 1 186 ? -24.511 4.691 26.282 1.00 66.25 186 GLU A CA 1
ATOM 1433 C C . GLU A 1 186 ? -25.464 5.894 26.132 1.00 66.25 186 GLU A C 1
ATOM 1435 O O . GLU A 1 186 ? -26.522 5.927 26.772 1.00 66.25 186 GLU A O 1
ATOM 1440 N N . ALA A 1 187 ? -25.137 6.849 25.254 1.00 61.28 187 ALA A N 1
ATOM 1441 C CA . ALA A 1 187 ? -25.989 8.001 24.947 1.00 61.28 187 ALA A CA 1
ATOM 1442 C C . ALA A 1 187 ? -27.276 7.608 24.193 1.00 61.28 187 ALA A C 1
ATOM 1444 O O . ALA A 1 187 ? -28.349 8.131 24.496 1.00 61.28 187 ALA A O 1
ATOM 1445 N N . ASP A 1 188 ? -27.198 6.642 23.273 1.00 58.53 188 ASP A N 1
ATOM 1446 C CA . ASP A 1 188 ? -28.372 6.141 22.542 1.00 58.53 188 ASP A CA 1
ATOM 1447 C C . ASP A 1 188 ? -29.235 5.187 23.398 1.00 58.53 188 ASP A C 1
ATOM 1449 O O . ASP A 1 188 ? -30.454 5.113 23.229 1.00 58.53 188 ASP A O 1
ATOM 1453 N N . GLY A 1 189 ? -28.634 4.490 24.371 1.00 51.28 189 GLY A N 1
ATOM 1454 C CA . GLY A 1 189 ? -29.329 3.568 25.281 1.00 51.28 189 GLY A CA 1
ATOM 1455 C C . GLY A 1 189 ? -30.127 4.235 26.411 1.00 51.28 189 GLY A C 1
ATOM 1456 O O . GLY A 1 189 ? -31.006 3.603 26.998 1.00 51.28 189 GLY A O 1
ATOM 1457 N N . THR A 1 190 ? -29.870 5.511 26.717 1.00 49.62 190 THR A N 1
ATOM 1458 C CA . THR A 1 190 ? -30.537 6.247 27.813 1.00 49.62 190 THR A CA 1
ATOM 1459 C C . THR A 1 190 ? -31.775 7.049 27.380 1.00 49.62 190 THR A C 1
ATOM 1461 O O . THR A 1 190 ? -32.494 7.564 28.235 1.00 49.62 190 THR A O 1
ATOM 1464 N N . GLY A 1 191 ? -32.106 7.088 26.083 1.00 45.34 191 GLY A N 1
ATOM 1465 C CA . GLY A 1 191 ? -33.303 7.765 25.553 1.00 45.34 191 GLY A CA 1
ATOM 1466 C C . GLY A 1 191 ? -34.612 6.954 25.582 1.00 45.34 191 GLY A C 1
ATOM 1467 O O . GLY A 1 191 ? -35.659 7.484 25.218 1.00 45.34 191 GLY A O 1
ATOM 1468 N N . GLY A 1 192 ? -34.582 5.678 25.991 1.00 43.06 192 GLY A N 1
ATOM 1469 C CA . GLY A 1 192 ? -35.713 4.743 25.851 1.00 43.06 192 GLY A CA 1
ATOM 1470 C C . GLY A 1 192 ? -36.503 4.404 27.121 1.00 43.06 192 GLY A C 1
ATOM 1471 O O . GLY A 1 192 ? -37.391 3.557 27.063 1.00 43.06 192 GLY A O 1
ATOM 1472 N N . ALA A 1 193 ? -36.200 5.012 28.272 1.00 42.28 193 ALA A N 1
ATOM 1473 C CA . ALA A 1 193 ? -36.798 4.621 29.553 1.00 42.28 193 ALA A CA 1
ATOM 1474 C C . ALA A 1 193 ? -37.294 5.818 30.380 1.00 42.28 193 ALA A C 1
ATOM 1476 O O . ALA A 1 193 ? -36.884 6.009 31.520 1.00 42.28 193 ALA A O 1
ATOM 1477 N N . ALA A 1 194 ? -38.205 6.624 29.832 1.00 45.62 194 ALA A N 1
ATOM 1478 C CA . ALA A 1 194 ? -39.013 7.530 30.647 1.00 45.62 194 ALA A CA 1
ATOM 1479 C C . ALA A 1 194 ? -40.367 7.823 29.984 1.00 45.62 194 ALA A C 1
ATOM 1481 O O . ALA A 1 194 ? -40.441 8.648 29.081 1.00 45.62 194 ALA A O 1
ATOM 1482 N N . ALA A 1 195 ? -41.412 7.132 30.464 1.00 45.62 195 ALA A N 1
ATOM 1483 C CA . ALA A 1 195 ? -42.785 7.623 30.694 1.00 45.62 195 ALA A CA 1
ATOM 1484 C C . ALA A 1 195 ? -43.870 6.568 30.389 1.00 45.62 195 ALA A C 1
ATOM 1486 O O . ALA A 1 195 ? -44.678 6.736 29.485 1.00 45.62 195 ALA A O 1
ATOM 1487 N N . VAL A 1 196 ? -43.959 5.513 31.209 1.00 48.72 196 VAL A N 1
ATOM 1488 C CA . VAL A 1 196 ? -45.266 4.910 31.539 1.00 48.72 196 VAL A CA 1
ATOM 1489 C C . VAL A 1 196 ? -45.330 4.711 33.051 1.00 48.72 196 VAL A C 1
ATOM 1491 O O . VAL A 1 196 ? -45.074 3.645 33.596 1.00 48.72 196 VAL A O 1
ATOM 1494 N N . SER A 1 197 ? -45.615 5.809 33.735 1.00 43.53 197 SER A N 1
ATOM 1495 C CA . SER A 1 197 ? -46.152 5.869 35.093 1.00 43.53 197 SER A CA 1
ATOM 1496 C C . SER A 1 197 ? -46.760 7.261 35.183 1.00 43.53 197 SER A C 1
ATOM 1498 O O . SER A 1 197 ? -46.060 8.236 34.944 1.00 43.53 197 SER A O 1
ATOM 1500 N N . GLY A 1 198 ? -48.038 7.497 35.398 1.00 41.22 198 GLY A N 1
ATOM 1501 C CA . GLY A 1 198 ? -49.199 6.687 35.706 1.00 41.22 198 GLY A CA 1
ATOM 1502 C C . GLY A 1 198 ? -50.275 7.714 36.068 1.00 41.22 198 GLY A C 1
ATOM 1503 O O . GLY A 1 198 ? -49.935 8.778 36.581 1.00 41.22 198 GLY A O 1
ATOM 1504 N N . ASN A 1 199 ? -51.551 7.450 35.800 1.00 40.38 199 ASN A N 1
ATOM 1505 C CA . ASN A 1 199 ? -52.583 8.008 36.668 1.00 40.38 199 ASN A CA 1
ATOM 1506 C C . ASN A 1 199 ? -53.869 7.193 36.561 1.00 40.38 199 ASN A C 1
ATOM 1508 O O . ASN A 1 199 ? -54.588 7.250 35.567 1.00 40.38 199 ASN A O 1
ATOM 1512 N N . ALA A 1 200 ? -54.134 6.430 37.613 1.00 47.41 200 ALA A N 1
ATOM 1513 C CA . ALA A 1 200 ? -55.468 6.001 37.976 1.00 47.41 200 ALA A CA 1
ATOM 1514 C C . ALA A 1 200 ? -55.903 6.881 39.152 1.00 47.41 200 ALA A C 1
ATOM 1516 O O . ALA A 1 200 ? -55.184 6.905 40.148 1.00 47.41 200 ALA A O 1
ATOM 1517 N N . ALA A 1 201 ? -57.040 7.575 39.028 1.00 43.81 201 ALA A N 1
ATOM 1518 C CA . ALA A 1 201 ? -58.092 7.698 40.053 1.00 43.81 201 ALA A CA 1
ATOM 1519 C C . ALA A 1 201 ? -58.984 8.939 39.846 1.00 43.81 201 ALA A C 1
ATOM 1521 O O . ALA A 1 201 ? -58.468 10.048 39.765 1.00 43.81 201 ALA A O 1
ATOM 1522 N N . GLY A 1 202 ? -60.305 8.702 39.912 1.00 38.94 202 GLY A N 1
ATOM 1523 C CA . GLY A 1 202 ? -61.366 9.627 40.359 1.00 38.94 202 GLY A CA 1
ATOM 1524 C C . GLY A 1 202 ? -61.738 10.741 39.378 1.00 38.94 202 GLY A C 1
ATOM 1525 O O . GLY A 1 202 ? -60.866 11.396 38.836 1.00 38.94 202 GLY A O 1
ATOM 1526 N N . GLY A 1 203 ? -62.996 11.044 39.088 1.00 42.03 203 GLY A N 1
ATOM 1527 C CA . GLY A 1 203 ? -64.272 10.775 39.744 1.00 42.03 203 GLY A CA 1
ATOM 1528 C C . GLY A 1 203 ? -65.253 11.863 39.270 1.00 42.03 203 GLY A C 1
ATOM 1529 O O . GLY A 1 203 ? -64.809 12.858 38.704 1.00 42.03 203 GLY A O 1
ATOM 1530 N N . ASP A 1 204 ? -66.541 11.649 39.537 1.00 45.03 204 ASP A N 1
ATOM 1531 C CA . ASP A 1 204 ? -67.679 12.567 39.339 1.00 45.03 204 ASP A CA 1
ATOM 1532 C C . ASP A 1 204 ? -68.114 12.728 37.862 1.00 45.03 204 ASP A C 1
ATOM 1534 O O . ASP A 1 204 ? -67.325 13.059 36.988 1.00 45.03 204 ASP A O 1
ATOM 1538 N N . GLY A 1 205 ? -69.328 12.377 37.432 1.00 46.31 205 GLY A N 1
ATOM 1539 C CA . GLY A 1 205 ? -70.627 12.556 38.071 1.00 46.31 205 GLY A CA 1
ATOM 1540 C C . GLY A 1 205 ? -71.280 13.788 37.444 1.00 46.31 205 GLY A C 1
ATOM 1541 O O . GLY A 1 205 ? -70.835 14.878 37.755 1.00 46.31 205 GLY A O 1
ATOM 1542 N N . GLU A 1 206 ? -72.258 13.605 36.546 1.00 47.44 206 GLU A N 1
ATOM 1543 C CA . GLU A 1 206 ? -73.451 14.464 36.366 1.00 47.44 206 GLU A CA 1
ATOM 1544 C C . GLU A 1 206 ? -74.266 14.057 35.118 1.00 47.44 206 GLU A C 1
ATOM 1546 O O . GLU A 1 206 ? -73.779 14.057 33.990 1.00 47.44 206 GLU A O 1
ATOM 1551 N N . ASP A 1 207 ? -75.496 13.634 35.412 1.00 48.69 207 ASP A N 1
ATOM 1552 C CA . ASP A 1 207 ? -76.787 13.763 34.722 1.00 48.69 207 ASP A CA 1
ATOM 1553 C C . ASP A 1 207 ? -76.882 14.311 33.281 1.00 48.69 207 ASP A C 1
ATOM 1555 O O . ASP A 1 207 ? -76.354 15.370 32.938 1.00 48.69 207 ASP A O 1
ATOM 1559 N N . GLY A 1 208 ? -77.735 13.640 32.489 1.00 42.97 208 GLY A N 1
ATOM 1560 C CA . GLY A 1 208 ? -78.291 14.119 31.217 1.00 42.97 208 GLY A CA 1
ATOM 1561 C C . GLY A 1 208 ? -78.836 13.015 30.324 1.00 42.97 208 GLY A C 1
ATOM 1562 O O . GLY A 1 208 ? -78.078 12.584 29.430 1.00 42.97 208 GLY A O 1
#

pLDDT: mean 88.82, std 15.87, range [38.94, 98.62]